Protein AF-A0A8G2C3R7-F1 (afdb_monomer)

Solvent-accessible surface area (backbone atoms only — not comparable to full-atom values): 19160 Å² total; per-residue (Å²): 137,88,80,86,85,81,84,82,87,78,83,83,83,84,84,86,85,82,83,81,76,90,78,92,77,93,76,95,75,80,92,70,80,88,68,87,72,74,78,84,87,81,86,77,96,72,76,67,81,55,69,66,49,43,53,77,66,41,45,51,50,20,46,51,50,50,50,49,48,61,77,39,38,70,60,51,50,51,51,22,49,50,50,19,51,53,54,40,56,58,52,49,52,56,51,49,53,52,48,39,53,52,37,34,53,52,9,57,76,72,75,36,37,73,59,32,43,50,53,39,50,53,50,51,50,52,50,53,50,50,52,54,50,33,62,75,71,66,51,57,66,70,56,56,52,53,51,52,51,51,53,49,51,53,49,52,52,51,51,52,53,53,52,51,55,53,57,62,68,66,54,74,75,77,71,75,77,72,63,73,85,71,66,82,79,72,89,82,77,81,86,83,90,82,84,90,83,85,88,80,90,76,92,70,95,70,88,78,71,86,73,83,70,78,74,74,75,70,74,75,74,70,55,69,66,58,56,50,52,55,50,55,51,51,53,48,52,52,50,50,54,50,49,52,52,49,50,52,51,54,31,51,58,53,40,51,75,76,83,80,58,77,42,74,60,93,48,71,67,41,57,53,50,50,50,52,48,51,50,51,55,54,49,53,53,56,53,56,65,61,72,67,62,75,83,74,79,79,75,84,83,128

Secondary structure (DSSP, 8-state):
--------SSSSS-----------------------PPP---S-----TTHHHHHHTTTTHHHHHHHHHHHTHHHHHHHHHHHHHHHHHHHHHHHHHHHHHHHHHHHHHTT-HHHHHHHHHHHHHHHHHHHHHHHHHT--HHHHHHHHHHHHHHHHHHHHHHHHHHHHHHS--------GGGSTTS-------------------------------------HHHHHHHHHHHHHHHHHHHHHHHHHHHHHHHHSPPPPPPPSS--HHHHHHHHHHHHHHHHHHHHHHHH---GGGGSS--

Radius of gyration: 36.49 Å; Cα contacts (8 Å, |Δi|>4): 110; chains: 1; bounding box: 106×88×85 Å

Foldseek 3Di:
DDDDPDDDPPDPPDDDDDDDDDDDDDDDDDDDDPDVDDPDDDDDPPDPPDDVVLVVVQQCVLVVLLVVCVVCVVVLLVVLLVQLLVLLVVLVLVLLVVLLVLLCVLCVVLVNNVVSNVLSVVLSVVLVVLSVVCVVVVPPVVVSLVVNLVSVVVSLVVVLVVSVVVVVVPPPPPPPPPPPPPPVPPPDDDDDDDDDDDDDDDDDDDDDDPPPPVDPVPVPPPDPSSVVSVVSSVVSSVVSVVSSVVSVVVSVVSSDDDDRDDRPDDDPSSVVSVVVSVVVVVVVVVVVVVVPDDPPPPPPDD

Mean predicted aligned error: 16.53 Å

Organism: Desulfomicrobium norvegicum (strain DSM 1741 / NCIMB 8310) (NCBI:txid52561)

Nearest PDB structures (foldseek):
  8auw-assembly1_D  TM=2.938E-01  e=4.666E+00  Homo sapiens
  8iyj-assembly1_B1  TM=1.578E-01  e=2.006E+00  Mus musculus

Structure (mmCIF, N/CA/C/O backbone):
data_AF-A0A8G2C3R7-F1
#
_entry.id   AF-A0A8G2C3R7-F1
#
loop_
_atom_site.group_PDB
_atom_site.id
_atom_site.type_symbol
_atom_site.label_atom_id
_atom_site.label_alt_id
_atom_site.label_comp_id
_atom_site.label_asym_id
_atom_site.label_entity_id
_atom_site.label_seq_id
_atom_site.pdbx_PDB_ins_code
_atom_site.Cartn_x
_atom_site.Cartn_y
_atom_site.Cartn_z
_atom_site.occupancy
_atom_site.B_iso_or_equiv
_atom_site.auth_seq_id
_atom_site.auth_comp_id
_atom_site.auth_asym_id
_atom_site.auth_atom_id
_atom_site.pdbx_PDB_model_num
ATOM 1 N N . MET A 1 1 ? -14.314 -0.887 -33.081 1.00 35.84 1 MET A N 1
ATOM 2 C CA . MET A 1 1 ? -13.374 -1.748 -33.829 1.00 35.84 1 MET A CA 1
ATOM 3 C C . MET A 1 1 ? -12.654 -2.593 -32.793 1.00 35.84 1 MET A C 1
ATOM 5 O O . MET A 1 1 ? -11.822 -2.053 -32.086 1.00 35.84 1 MET A O 1
ATOM 9 N N . ASN A 1 2 ? -13.055 -3.856 -32.629 1.00 33.28 2 ASN A N 1
ATOM 10 C CA . ASN A 1 2 ? -12.441 -4.787 -31.677 1.00 33.28 2 ASN A CA 1
ATOM 11 C C . ASN A 1 2 ? -11.268 -5.490 -32.355 1.00 33.28 2 ASN A C 1
ATOM 13 O O . ASN A 1 2 ? -11.471 -6.152 -33.373 1.00 33.28 2 ASN A O 1
ATOM 17 N N . VAL A 1 3 ? -10.072 -5.376 -31.785 1.00 41.59 3 VAL A N 1
ATOM 18 C CA . VAL A 1 3 ? -8.921 -6.191 -32.175 1.00 41.59 3 VAL A CA 1
ATOM 19 C C . VAL A 1 3 ? -8.625 -7.128 -31.010 1.00 41.59 3 VAL A C 1
ATOM 21 O O . VAL A 1 3 ? -8.076 -6.727 -29.992 1.00 41.59 3 VAL A O 1
ATOM 24 N N . GLN A 1 4 ? -9.052 -8.382 -31.152 1.00 41.03 4 GLN A N 1
ATOM 25 C CA . GLN A 1 4 ? -8.633 -9.485 -30.292 1.00 41.03 4 GLN A CA 1
ATOM 26 C C . GLN A 1 4 ? -7.151 -9.776 -30.550 1.00 41.03 4 GLN A C 1
ATOM 28 O O . GLN A 1 4 ? -6.797 -10.352 -31.576 1.00 41.03 4 GLN A O 1
ATOM 33 N N . GLY A 1 5 ? -6.293 -9.384 -29.610 1.00 38.56 5 GLY A N 1
ATOM 34 C CA . GLY A 1 5 ? -4.892 -9.794 -29.535 1.00 38.56 5 GLY A CA 1
ATOM 35 C C . GLY A 1 5 ? -4.727 -10.993 -28.606 1.00 38.56 5 GLY A C 1
ATOM 36 O O . GLY A 1 5 ? -4.136 -10.872 -27.540 1.00 38.56 5 GLY A O 1
ATOM 37 N N . ALA A 1 6 ? -5.282 -12.147 -28.978 1.00 44.16 6 ALA A N 1
ATOM 38 C CA . ALA A 1 6 ? -5.038 -13.396 -28.266 1.00 44.16 6 ALA A CA 1
ATOM 39 C C . ALA A 1 6 ? -3.817 -14.110 -28.864 1.00 44.16 6 ALA A C 1
ATOM 41 O O . ALA A 1 6 ? -3.847 -14.537 -30.017 1.00 44.16 6 ALA A O 1
ATOM 42 N N . GLY A 1 7 ? -2.784 -14.295 -28.040 1.00 45.69 7 GLY A N 1
ATOM 43 C CA . GLY A 1 7 ? -1.842 -15.405 -28.175 1.00 45.69 7 GLY A CA 1
ATOM 44 C C . GLY A 1 7 ? -0.447 -15.056 -28.683 1.00 45.69 7 GLY A C 1
ATOM 45 O O . GLY A 1 7 ? -0.171 -15.240 -29.863 1.00 45.69 7 GLY A O 1
ATOM 46 N N . ASN A 1 8 ? 0.469 -14.697 -27.770 1.00 45.25 8 ASN A N 1
ATOM 47 C CA . ASN A 1 8 ? 1.870 -15.132 -27.897 1.00 45.25 8 ASN A CA 1
ATOM 48 C C . ASN A 1 8 ? 2.717 -15.102 -26.599 1.00 45.25 8 ASN A C 1
ATOM 50 O O . ASN A 1 8 ? 3.930 -14.936 -26.672 1.00 45.25 8 ASN A O 1
ATOM 54 N N . GLN A 1 9 ? 2.133 -15.263 -25.404 1.00 46.25 9 GLN A N 1
ATOM 55 C CA . GLN A 1 9 ? 2.908 -15.168 -24.148 1.00 46.25 9 GLN A CA 1
ATOM 56 C C . GLN A 1 9 ? 3.517 -16.494 -23.635 1.00 46.25 9 GLN A C 1
ATOM 58 O O . GLN A 1 9 ? 4.241 -16.490 -22.648 1.00 46.25 9 GLN A O 1
ATOM 63 N N . GLN A 1 10 ? 3.307 -17.642 -24.293 1.00 43.78 10 GLN A N 1
ATOM 64 C CA . GLN A 1 10 ? 3.756 -18.944 -23.751 1.00 43.78 10 GLN A CA 1
ATOM 65 C C . GLN A 1 10 ? 5.063 -19.512 -24.338 1.00 43.78 10 GLN A C 1
ATOM 67 O O . GLN A 1 10 ? 5.424 -20.650 -24.039 1.00 43.78 10 GLN A O 1
ATOM 72 N N . ALA A 1 11 ? 5.812 -18.759 -25.149 1.00 43.44 11 ALA A N 1
ATOM 73 C CA . ALA A 1 11 ? 6.970 -19.315 -25.861 1.00 43.44 11 ALA A CA 1
ATOM 74 C C . ALA A 1 11 ? 8.300 -19.344 -25.071 1.00 43.44 11 ALA A C 1
ATOM 76 O O . ALA A 1 11 ? 9.239 -19.989 -25.530 1.00 43.44 11 ALA A O 1
ATOM 77 N N . TRP A 1 12 ? 8.405 -18.711 -23.895 1.00 46.56 12 TRP A N 1
ATOM 78 C CA . TRP A 1 12 ? 9.708 -18.524 -23.222 1.00 46.56 12 TRP A CA 1
ATOM 79 C C . TRP A 1 12 ? 9.898 -19.301 -21.903 1.00 46.56 12 TRP A C 1
ATOM 81 O O . TRP A 1 12 ? 10.992 -19.279 -21.353 1.00 46.56 12 TRP A O 1
ATOM 91 N N . MET A 1 13 ? 8.901 -20.061 -21.421 1.00 40.91 13 MET A N 1
ATOM 92 C CA . MET A 1 13 ? 8.983 -20.797 -20.137 1.00 40.91 13 MET A CA 1
ATOM 93 C C . MET A 1 13 ? 9.256 -22.316 -20.235 1.00 40.91 13 MET A C 1
ATOM 95 O O . MET A 1 13 ? 9.083 -23.032 -19.251 1.00 40.91 13 MET A O 1
ATOM 99 N N . LYS A 1 14 ? 9.685 -22.871 -21.380 1.00 50.59 14 LYS A N 1
ATOM 100 C CA . LYS A 1 14 ? 9.937 -24.330 -21.501 1.00 50.59 14 LYS A CA 1
ATOM 101 C C . LYS A 1 14 ? 11.283 -24.698 -22.127 1.00 50.59 14 LYS A C 1
ATOM 103 O O . LYS A 1 14 ? 11.316 -25.228 -23.229 1.00 50.59 14 LYS A O 1
ATOM 108 N N . VAL A 1 15 ? 12.372 -24.487 -21.386 1.00 44.12 15 VAL A N 1
ATOM 109 C CA . VAL A 1 15 ? 13.705 -25.107 -21.574 1.00 44.12 15 VAL A CA 1
ATOM 110 C C . VAL A 1 15 ? 14.396 -25.000 -20.193 1.00 44.12 15 VAL A C 1
ATOM 112 O O . VAL A 1 15 ? 14.598 -23.886 -19.745 1.00 44.12 15 VAL A O 1
ATOM 115 N N . ASN A 1 16 ? 14.721 -25.996 -19.359 1.00 39.06 16 ASN A N 1
ATOM 116 C CA . ASN A 1 16 ? 15.014 -27.423 -19.457 1.00 39.06 16 ASN A CA 1
ATOM 117 C C . ASN A 1 16 ? 14.569 -28.120 -18.150 1.00 39.06 16 ASN A C 1
ATOM 119 O O . ASN A 1 16 ? 15.004 -27.718 -17.072 1.00 39.06 16 ASN A O 1
ATOM 123 N N . HIS A 1 17 ? 13.820 -29.221 -18.230 1.00 36.47 17 HIS A N 1
ATOM 124 C CA . HIS A 1 17 ? 13.801 -30.232 -17.169 1.00 36.47 17 HIS A CA 1
ATOM 125 C C . HIS A 1 17 ? 14.346 -31.522 -17.783 1.00 36.47 17 HIS A C 1
ATOM 127 O O . HIS A 1 17 ? 13.666 -32.199 -18.550 1.00 36.47 17 HIS A O 1
ATOM 133 N N . VAL A 1 18 ? 15.631 -31.787 -17.546 1.00 37.12 18 VAL A N 1
ATOM 134 C CA . VAL A 1 18 ? 16.279 -33.042 -17.931 1.00 37.12 18 VAL A CA 1
ATOM 135 C C . VAL A 1 18 ? 16.010 -34.038 -16.809 1.00 37.12 18 VAL A C 1
ATOM 137 O O . VAL A 1 18 ? 16.617 -33.954 -15.745 1.00 37.12 18 VAL A O 1
ATOM 140 N N . GLU A 1 19 ? 15.094 -34.977 -17.049 1.00 38.62 19 GLU A N 1
ATOM 141 C CA . GLU A 1 19 ? 15.004 -36.219 -16.279 1.00 38.62 19 GLU A CA 1
ATOM 142 C C . GLU A 1 19 ? 16.285 -37.037 -16.509 1.00 38.62 19 GLU A C 1
ATOM 144 O O . GLU A 1 19 ? 16.493 -37.616 -17.577 1.00 38.62 19 GLU A O 1
ATOM 149 N N . LEU A 1 20 ? 17.149 -37.103 -15.497 1.00 34.34 20 LEU A N 1
ATOM 150 C CA . LEU A 1 20 ? 18.252 -38.059 -15.433 1.00 34.34 20 LEU A CA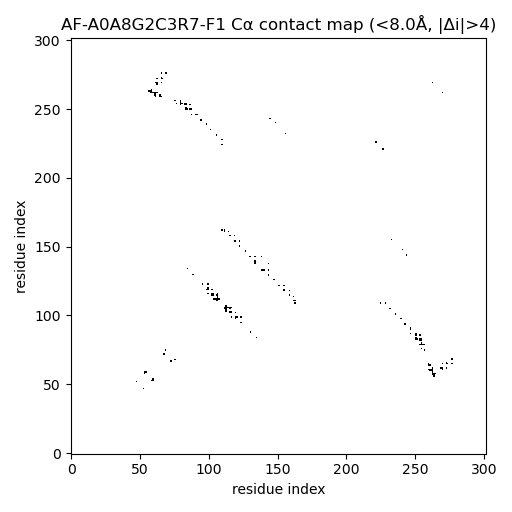 1
ATOM 151 C C . LEU A 1 20 ? 17.780 -39.298 -14.667 1.00 34.34 20 LEU A C 1
ATOM 153 O O . LEU A 1 20 ? 17.761 -39.329 -13.441 1.00 34.34 20 LEU A O 1
ATOM 157 N N . LYS A 1 21 ? 17.383 -40.320 -15.433 1.00 35.91 21 LYS A N 1
ATOM 158 C CA . LYS A 1 21 ? 17.231 -41.703 -14.968 1.00 35.91 21 LYS A CA 1
ATOM 159 C C . LYS A 1 21 ? 18.598 -42.308 -14.643 1.00 35.91 21 LYS A C 1
ATOM 161 O O . LYS A 1 21 ? 19.563 -42.114 -15.379 1.00 35.91 21 LYS A O 1
ATOM 166 N N . ASP A 1 22 ? 18.610 -43.078 -13.563 1.00 38.81 22 ASP A N 1
ATOM 167 C CA . ASP A 1 22 ? 19.717 -43.837 -12.991 1.00 38.81 22 ASP A CA 1
ATOM 168 C C . ASP A 1 22 ? 20.668 -44.495 -13.999 1.00 38.81 22 ASP A C 1
ATOM 170 O O . ASP A 1 22 ? 20.262 -45.272 -14.866 1.00 38.81 22 ASP A O 1
ATOM 174 N N . SER A 1 23 ? 21.969 -44.289 -13.794 1.00 34.34 23 SER A N 1
ATOM 175 C CA . SER A 1 23 ? 23.012 -45.261 -14.134 1.00 34.34 23 SER A CA 1
ATOM 176 C C . SER A 1 23 ? 24.225 -45.024 -13.240 1.00 34.34 23 SER A C 1
ATOM 178 O O . SER A 1 23 ? 24.962 -44.051 -13.383 1.00 34.34 23 SER A O 1
ATOM 180 N N . ALA A 1 24 ? 24.398 -45.932 -12.286 1.00 43.62 24 ALA A N 1
ATOM 181 C CA . ALA A 1 24 ? 25.511 -45.989 -11.359 1.00 43.62 24 ALA A CA 1
ATOM 182 C C . ALA A 1 24 ? 26.853 -46.179 -12.084 1.00 43.62 24 ALA A C 1
ATOM 184 O O . ALA A 1 24 ? 27.049 -47.175 -12.779 1.00 43.62 24 ALA A O 1
ATOM 185 N N . THR A 1 25 ? 27.817 -45.286 -11.851 1.00 35.94 25 THR A N 1
ATOM 186 C CA . THR A 1 25 ? 29.222 -45.668 -11.626 1.00 35.94 25 THR A CA 1
ATOM 187 C C . THR A 1 25 ? 29.963 -44.538 -10.907 1.00 35.94 25 THR A C 1
ATOM 189 O O . THR A 1 25 ? 30.013 -43.404 -11.374 1.00 35.94 25 THR A O 1
ATOM 192 N N . GLU A 1 26 ? 30.521 -44.866 -9.745 1.00 42.88 26 GLU A N 1
ATOM 193 C CA . GLU A 1 26 ? 31.252 -43.977 -8.843 1.00 42.88 26 GLU A CA 1
ATOM 194 C C . GLU A 1 26 ? 32.524 -43.382 -9.472 1.00 42.88 26 GLU A C 1
ATOM 196 O O . GLU A 1 26 ? 33.363 -44.103 -10.017 1.00 42.88 26 GLU A O 1
ATOM 201 N N . LYS A 1 27 ? 32.727 -42.073 -9.276 1.00 37.22 27 LYS A N 1
ATOM 202 C CA . LYS A 1 27 ? 34.047 -41.442 -9.094 1.00 37.22 27 LYS A CA 1
ATOM 203 C C . LYS A 1 27 ? 33.878 -40.149 -8.282 1.00 37.22 27 LYS A C 1
ATOM 205 O O . LYS A 1 27 ? 33.036 -39.334 -8.648 1.00 37.22 27 LYS A O 1
ATOM 210 N N . PRO A 1 28 ? 34.654 -39.924 -7.205 1.00 42.81 28 PRO A N 1
ATOM 211 C CA . PRO A 1 28 ? 34.487 -38.746 -6.367 1.00 42.81 28 PRO A CA 1
ATOM 212 C C . PRO A 1 28 ? 35.224 -37.559 -6.993 1.00 42.81 28 PRO A C 1
ATOM 214 O O . PRO A 1 28 ? 36.448 -37.589 -7.136 1.00 42.81 28 PRO A O 1
ATOM 217 N N . VAL A 1 29 ? 34.497 -36.499 -7.342 1.00 34.88 29 VAL A N 1
ATOM 218 C CA . VAL A 1 29 ? 35.093 -35.192 -7.637 1.00 34.88 29 VAL A CA 1
ATOM 219 C C . VAL A 1 29 ? 34.469 -34.158 -6.709 1.00 34.88 29 VAL A C 1
ATOM 221 O O . VAL A 1 29 ? 33.253 -34.027 -6.615 1.00 34.88 29 VAL A O 1
ATOM 224 N N . LYS A 1 30 ? 35.371 -33.503 -5.978 1.00 36.78 30 LYS A N 1
ATOM 225 C CA . LYS A 1 30 ? 35.195 -32.388 -5.049 1.00 36.78 30 LYS A CA 1
ATOM 226 C C . LYS A 1 30 ? 34.125 -31.380 -5.474 1.00 36.78 30 LYS A C 1
ATOM 228 O O . LYS A 1 30 ? 34.061 -30.993 -6.636 1.00 36.78 30 LYS A O 1
ATOM 233 N N . ALA A 1 31 ? 33.414 -30.891 -4.460 1.00 45.94 31 ALA A N 1
ATOM 234 C CA . ALA A 1 31 ? 32.658 -29.650 -4.472 1.00 45.94 31 ALA A CA 1
ATOM 235 C C . ALA A 1 31 ? 33.441 -28.521 -5.162 1.00 45.94 31 ALA A C 1
ATOM 237 O O . ALA A 1 31 ? 34.594 -28.260 -4.813 1.00 45.94 31 ALA A O 1
ATOM 238 N N . ALA A 1 32 ? 32.793 -27.867 -6.120 1.00 36.47 32 ALA A N 1
ATOM 239 C CA . ALA A 1 32 ? 33.185 -26.570 -6.635 1.00 36.47 32 ALA A CA 1
ATOM 240 C C . ALA A 1 32 ? 31.948 -25.675 -6.554 1.00 36.47 32 ALA A C 1
ATOM 242 O O . ALA A 1 32 ? 30.925 -25.961 -7.177 1.00 36.47 32 ALA A O 1
ATOM 243 N N . GLU A 1 33 ? 32.055 -24.641 -5.723 1.00 38.44 33 GLU A N 1
ATOM 244 C CA . GLU A 1 33 ? 31.245 -23.434 -5.794 1.00 38.44 33 GLU A CA 1
ATOM 245 C C . GLU A 1 33 ? 31.132 -22.979 -7.251 1.00 38.44 33 GLU A C 1
ATOM 247 O O . GLU A 1 33 ? 32.124 -22.933 -7.983 1.00 38.44 33 GLU A O 1
ATOM 252 N N . THR A 1 34 ? 29.921 -22.635 -7.675 1.00 38.97 34 THR A N 1
ATOM 253 C CA . THR A 1 34 ? 29.673 -21.953 -8.945 1.00 38.97 34 THR A CA 1
ATOM 254 C C . THR A 1 34 ? 30.139 -20.502 -8.824 1.00 38.97 34 THR A C 1
ATOM 256 O O . THR A 1 34 ? 29.355 -19.568 -8.696 1.00 38.97 34 THR A O 1
ATOM 259 N N . GLU A 1 35 ? 31.455 -20.328 -8.831 1.00 35.72 35 GLU A N 1
ATOM 260 C CA . GLU A 1 35 ? 32.125 -19.072 -9.119 1.00 35.72 35 GLU A CA 1
ATOM 261 C C . GLU A 1 35 ? 31.856 -18.749 -10.597 1.00 35.72 35 GLU A C 1
ATOM 263 O O . GLU A 1 35 ? 32.152 -19.551 -11.491 1.00 35.72 35 GLU A O 1
ATOM 268 N N . ILE A 1 36 ? 31.238 -17.593 -10.860 1.00 43.78 36 ILE A N 1
ATOM 269 C CA . ILE A 1 36 ? 31.035 -17.053 -12.208 1.00 43.78 36 ILE A CA 1
ATOM 270 C C . ILE A 1 36 ? 32.419 -16.880 -12.833 1.00 43.78 36 ILE A C 1
ATOM 272 O O . ILE A 1 36 ? 33.107 -15.883 -12.624 1.00 43.78 36 ILE A O 1
ATOM 276 N N . THR A 1 37 ? 32.847 -17.896 -13.574 1.00 34.47 37 THR A N 1
ATOM 277 C CA . THR A 1 37 ? 34.137 -17.904 -14.247 1.00 34.47 37 THR A CA 1
ATOM 278 C C . THR A 1 37 ? 34.028 -16.953 -15.441 1.00 34.47 37 THR A C 1
ATOM 280 O O . THR A 1 37 ? 33.194 -17.188 -16.322 1.00 34.47 37 THR A O 1
ATOM 283 N N . PRO A 1 38 ? 34.821 -15.867 -15.507 1.00 48.12 38 PRO A N 1
ATOM 284 C CA . PRO A 1 38 ? 34.878 -15.035 -16.701 1.00 48.12 38 PRO A CA 1
ATOM 285 C C . PRO A 1 38 ? 35.333 -15.893 -17.895 1.00 48.12 38 PRO A C 1
ATOM 287 O O . PRO A 1 38 ? 36.104 -16.840 -17.710 1.00 48.12 38 PRO A O 1
ATOM 290 N N . PRO A 1 39 ? 34.871 -15.601 -19.125 1.00 47.91 39 PRO A N 1
ATOM 291 C CA . PRO A 1 39 ? 35.228 -16.398 -20.292 1.00 47.91 39 PRO A CA 1
ATOM 292 C C . PRO A 1 39 ? 36.755 -16.466 -20.448 1.00 47.91 39 PRO A C 1
ATOM 294 O O . PRO A 1 39 ? 37.447 -15.492 -20.130 1.00 47.91 39 PRO A O 1
ATOM 297 N N . PRO A 1 40 ? 37.296 -17.603 -20.925 1.00 42.38 40 PRO A N 1
ATOM 298 C CA . PRO A 1 40 ? 38.729 -17.839 -20.952 1.00 42.38 40 PRO A CA 1
ATOM 299 C C . PRO A 1 40 ? 39.427 -16.771 -21.793 1.00 42.38 40 PRO A C 1
ATOM 301 O O . PRO A 1 40 ? 39.243 -16.672 -23.007 1.00 42.38 40 PRO A O 1
ATOM 304 N N . ALA A 1 41 ? 40.264 -15.980 -21.127 1.00 62.16 41 ALA A N 1
ATOM 305 C CA . ALA A 1 41 ? 41.271 -15.176 -21.784 1.00 62.16 41 ALA A CA 1
ATOM 306 C C . ALA A 1 41 ? 42.337 -16.122 -22.344 1.00 62.16 41 ALA A C 1
ATOM 308 O O . ALA A 1 41 ? 43.087 -16.717 -21.570 1.00 62.16 41 ALA A O 1
ATOM 309 N N . SER A 1 42 ? 42.387 -16.269 -23.672 1.00 52.59 42 SER A N 1
ATOM 310 C CA . SER A 1 42 ? 43.605 -16.283 -24.509 1.00 52.59 42 SER A CA 1
ATOM 311 C C . SER A 1 42 ? 43.369 -17.038 -25.819 1.00 52.59 42 SER A C 1
ATOM 313 O O . SER A 1 42 ? 43.062 -18.227 -25.814 1.00 52.59 42 SER A O 1
ATOM 315 N N . GLY A 1 43 ? 43.592 -16.353 -26.941 1.00 44.72 43 GLY A N 1
ATOM 316 C CA . GLY A 1 43 ? 43.642 -16.956 -28.270 1.00 44.72 43 GLY A CA 1
ATOM 317 C C . GLY A 1 43 ? 43.779 -15.907 -29.372 1.00 44.72 43 GLY A C 1
ATOM 318 O O . GLY A 1 43 ? 42.790 -15.552 -29.998 1.00 44.72 43 GLY A O 1
ATOM 319 N N . ASP A 1 44 ? 45.010 -15.428 -29.561 1.00 43.19 44 ASP A N 1
ATOM 320 C CA . ASP A 1 44 ? 45.528 -14.618 -30.675 1.00 43.19 44 ASP A CA 1
ATOM 321 C C . ASP A 1 44 ? 45.073 -13.151 -30.821 1.00 43.19 44 ASP A C 1
ATOM 323 O O . ASP A 1 44 ? 44.172 -12.783 -31.574 1.00 43.19 44 ASP A O 1
ATOM 327 N N . GLU A 1 45 ? 45.866 -12.263 -30.205 1.00 52.62 45 GLU A N 1
ATOM 328 C CA . GLU A 1 45 ? 45.999 -10.840 -30.549 1.00 52.62 45 GLU A CA 1
ATOM 329 C C . GLU A 1 45 ? 46.656 -10.622 -31.933 1.00 52.62 45 GLU A C 1
ATOM 331 O O . GLU A 1 45 ? 47.618 -9.865 -32.082 1.00 52.62 45 GLU A O 1
ATOM 336 N N . GLN A 1 46 ? 46.134 -11.240 -32.992 1.00 51.16 46 GLN A N 1
ATOM 337 C CA . GLN A 1 46 ? 46.514 -10.900 -34.363 1.00 51.16 46 GLN A CA 1
ATOM 338 C C . GLN A 1 46 ? 45.408 -10.099 -35.047 1.00 51.16 46 GLN A C 1
ATOM 340 O O . GLN A 1 46 ? 44.599 -10.583 -35.828 1.00 51.16 46 GLN A O 1
ATOM 345 N N . GLY A 1 47 ? 45.434 -8.793 -34.780 1.00 49.44 47 GLY A N 1
ATOM 346 C CA . GLY A 1 47 ? 45.129 -7.813 -35.818 1.00 49.44 47 GLY A CA 1
ATOM 347 C C . GLY A 1 47 ? 43.664 -7.574 -36.173 1.00 49.44 47 GLY A C 1
ATOM 348 O O . GLY A 1 47 ? 43.428 -6.946 -37.204 1.00 49.44 47 GLY A O 1
ATOM 349 N N . SER A 1 48 ? 42.680 -7.940 -35.345 1.00 51.31 48 SER A N 1
ATOM 350 C CA . SER A 1 48 ? 41.307 -7.444 -35.533 1.00 51.31 48 SER A CA 1
ATOM 351 C C . SER A 1 48 ? 41.202 -5.967 -35.113 1.00 51.31 48 SER A C 1
ATOM 353 O O . SER A 1 48 ? 40.509 -5.596 -34.165 1.00 51.31 48 SER A O 1
ATOM 355 N N . LYS A 1 49 ? 41.944 -5.091 -35.801 1.00 5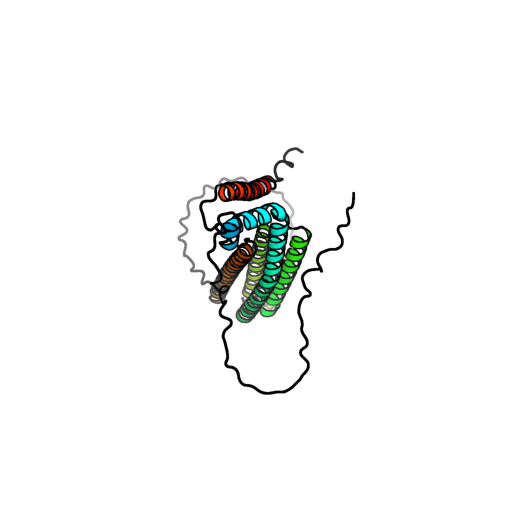7.53 49 LYS A N 1
ATOM 356 C CA . LYS A 1 49 ? 41.711 -3.648 -35.779 1.00 57.53 49 LYS A CA 1
ATOM 357 C C . LYS A 1 49 ? 40.320 -3.418 -36.355 1.00 57.53 49 LYS A C 1
ATOM 359 O O . LYS A 1 49 ? 40.084 -3.697 -37.526 1.00 57.53 49 LYS A O 1
ATOM 364 N N . GLY A 1 50 ? 39.403 -2.924 -35.533 1.00 66.06 50 GLY A N 1
ATOM 365 C CA . GLY A 1 50 ? 38.063 -2.572 -35.982 1.00 66.06 50 GLY A CA 1
ATOM 366 C C . GLY A 1 50 ? 36.963 -2.986 -35.016 1.00 66.06 50 GLY A C 1
ATOM 367 O O . GLY A 1 50 ? 37.206 -3.410 -33.886 1.00 66.06 50 GLY A O 1
ATOM 368 N N . VAL A 1 51 ? 35.734 -2.840 -35.500 1.00 65.75 51 VAL A N 1
ATOM 369 C CA . VAL A 1 51 ? 34.474 -2.965 -34.753 1.00 65.75 51 VAL A CA 1
ATOM 370 C C . VAL A 1 51 ? 34.348 -4.289 -33.988 1.00 65.75 51 VAL A C 1
ATOM 372 O O . VAL A 1 51 ? 33.784 -4.294 -32.902 1.00 65.75 51 VAL A O 1
ATOM 375 N N . ILE A 1 52 ? 34.930 -5.389 -34.482 1.00 69.00 52 ILE A N 1
ATOM 376 C CA . ILE A 1 52 ? 34.865 -6.712 -33.832 1.00 69.00 52 ILE A CA 1
ATOM 377 C C . ILE A 1 52 ? 35.573 -6.716 -32.466 1.00 69.00 52 ILE A C 1
ATOM 379 O O . ILE A 1 52 ? 35.008 -7.223 -31.501 1.00 69.00 52 ILE A O 1
ATOM 383 N N . ARG A 1 53 ? 36.749 -6.076 -32.338 1.00 77.12 53 ARG A N 1
ATOM 384 C CA . ARG A 1 53 ? 37.432 -5.924 -31.036 1.00 77.12 53 ARG A CA 1
ATOM 385 C C . ARG A 1 53 ? 36.605 -5.068 -30.080 1.00 77.12 53 ARG A C 1
ATOM 387 O O . ARG A 1 53 ? 36.526 -5.374 -28.897 1.00 77.12 53 ARG A O 1
ATOM 394 N N . LEU A 1 54 ? 35.974 -4.011 -30.597 1.00 71.00 54 LEU A N 1
ATOM 395 C CA . LEU A 1 54 ? 35.121 -3.136 -29.791 1.00 71.00 54 LEU A CA 1
ATOM 396 C C . LEU A 1 54 ? 33.848 -3.859 -29.312 1.00 71.00 54 LEU A C 1
ATOM 398 O O . LEU A 1 54 ? 33.379 -3.614 -28.204 1.00 71.00 54 LEU A O 1
ATOM 402 N N . LEU A 1 55 ? 33.319 -4.775 -30.127 1.00 70.38 55 LEU A N 1
ATOM 403 C CA . LEU A 1 55 ? 32.161 -5.601 -29.802 1.00 70.38 55 LEU A CA 1
ATOM 404 C C . LEU A 1 55 ? 32.497 -6.669 -28.756 1.00 70.38 55 LEU A C 1
ATOM 406 O O . LEU A 1 55 ? 31.777 -6.786 -27.771 1.00 70.38 55 LEU A O 1
ATOM 410 N N . GLN A 1 56 ? 33.630 -7.362 -28.901 1.00 73.06 56 GLN A N 1
ATOM 411 C CA . GLN A 1 56 ? 34.130 -8.303 -27.889 1.00 73.06 56 GLN A CA 1
ATOM 412 C C . GLN A 1 56 ? 34.491 -7.614 -26.562 1.00 73.06 56 GLN A C 1
ATOM 414 O O . GLN A 1 56 ? 34.347 -8.210 -25.501 1.00 73.06 56 GLN A O 1
ATOM 419 N N . ALA A 1 57 ? 34.908 -6.344 -26.602 1.00 75.56 57 ALA A N 1
ATOM 420 C CA . ALA A 1 57 ? 35.176 -5.538 -25.409 1.00 75.56 57 ALA A CA 1
ATOM 421 C C . ALA A 1 57 ? 33.907 -4.991 -24.717 1.00 75.56 57 ALA A C 1
ATOM 423 O O . ALA A 1 57 ? 34.018 -4.325 -23.684 1.00 75.56 57 ALA A O 1
ATOM 424 N N . GLY A 1 58 ? 32.712 -5.252 -25.264 1.00 73.62 58 GLY A N 1
ATOM 425 C CA . GLY A 1 58 ? 31.435 -4.819 -24.688 1.00 73.62 58 GLY A CA 1
ATOM 426 C C . GLY A 1 58 ? 31.103 -3.337 -24.901 1.00 73.62 58 GLY A C 1
ATOM 427 O O . GLY A 1 58 ? 30.191 -2.816 -24.267 1.00 73.62 58 GLY A O 1
ATOM 428 N N . HIS A 1 59 ? 31.792 -2.624 -25.800 1.00 75.31 59 HIS A N 1
ATOM 429 C CA . HIS A 1 59 ? 31.571 -1.180 -25.989 1.00 75.31 59 HIS A CA 1
ATOM 430 C C . HIS A 1 59 ? 30.180 -0.817 -26.524 1.00 75.31 59 HIS A C 1
ATOM 432 O O . HIS A 1 59 ? 29.735 0.315 -26.347 1.00 75.31 59 HIS A O 1
ATOM 438 N N . PHE A 1 60 ? 29.491 -1.756 -27.177 1.00 78.56 60 PHE A N 1
ATOM 439 C CA . PHE A 1 60 ? 28.145 -1.539 -27.714 1.00 78.56 60 PHE A CA 1
ATOM 440 C C . PHE A 1 60 ? 27.030 -2.015 -26.781 1.00 78.56 60 PHE A C 1
ATOM 442 O O . PHE A 1 60 ? 25.867 -1.788 -27.100 1.00 78.56 60 PHE A O 1
ATOM 449 N N . GLN A 1 61 ? 27.357 -2.635 -25.640 1.00 84.56 61 GLN A N 1
ATOM 450 C CA . GLN A 1 61 ? 26.360 -3.198 -24.728 1.00 84.56 61 GLN A CA 1
ATOM 451 C C . GLN A 1 61 ? 25.417 -2.117 -24.189 1.00 84.56 61 GLN A C 1
ATOM 453 O O . GLN A 1 61 ? 24.210 -2.264 -24.324 1.00 84.56 61 GLN A O 1
ATOM 458 N N . GLY A 1 62 ? 25.951 -0.991 -23.700 1.00 83.94 62 GLY A N 1
ATOM 459 C CA . GLY A 1 62 ? 25.121 0.118 -23.214 1.00 83.94 62 GLY A CA 1
ATOM 460 C C . GLY A 1 62 ? 24.237 0.738 -24.301 1.00 83.94 62 GLY A C 1
ATOM 461 O O . GLY A 1 62 ? 23.081 1.054 -24.062 1.00 83.94 62 GLY A O 1
ATOM 462 N N . VAL A 1 63 ? 24.729 0.857 -25.541 1.00 85.81 63 VAL A N 1
ATOM 463 C CA . VAL A 1 63 ? 23.910 1.373 -26.657 1.00 85.81 63 VAL A CA 1
ATOM 464 C C . VAL A 1 63 ? 22.809 0.383 -27.048 1.00 85.81 63 VAL A C 1
ATOM 466 O O . VAL A 1 63 ? 21.708 0.807 -27.394 1.00 85.81 63 VAL A O 1
ATOM 469 N N . ALA A 1 64 ? 23.098 -0.920 -27.021 1.00 86.06 64 ALA A N 1
ATOM 470 C CA . ALA A 1 64 ? 22.113 -1.960 -27.295 1.00 86.06 64 ALA A CA 1
ATOM 471 C C . ALA A 1 64 ? 21.028 -2.008 -26.209 1.00 86.06 64 ALA A C 1
ATOM 473 O O . ALA A 1 64 ? 19.855 -2.043 -26.559 1.00 86.06 64 ALA A O 1
ATOM 474 N N . ASP A 1 65 ? 21.413 -1.927 -24.932 1.00 84.69 65 ASP A N 1
ATOM 475 C CA . ASP A 1 65 ? 20.499 -1.862 -23.782 1.00 84.69 65 ASP A CA 1
ATOM 476 C C . ASP A 1 65 ? 19.559 -0.653 -23.898 1.00 84.69 65 ASP A C 1
ATOM 478 O O . ASP A 1 65 ? 18.345 -0.821 -23.974 1.00 84.69 65 ASP A O 1
ATOM 482 N N . VAL A 1 66 ? 20.098 0.561 -24.081 1.00 86.88 66 VAL A N 1
ATOM 483 C CA . VAL A 1 66 ? 19.260 1.765 -24.239 1.00 86.88 66 VAL A CA 1
ATOM 484 C C . VAL A 1 66 ? 18.312 1.645 -25.437 1.00 86.88 66 VAL A C 1
ATOM 486 O O . VAL A 1 66 ? 17.143 2.005 -25.336 1.00 86.88 66 VAL A O 1
ATOM 489 N N . ARG A 1 67 ? 18.773 1.119 -26.580 1.00 86.94 67 ARG A N 1
ATOM 490 C CA . ARG A 1 67 ? 17.901 0.927 -27.752 1.00 86.94 67 ARG A CA 1
ATOM 491 C C . ARG A 1 67 ? 16.794 -0.088 -27.504 1.00 86.94 67 ARG A C 1
ATOM 493 O O . ARG A 1 67 ? 15.686 0.129 -27.980 1.00 86.94 67 ARG A O 1
ATOM 500 N N . LEU A 1 68 ? 17.088 -1.178 -26.799 1.00 87.75 68 LEU A N 1
ATOM 501 C CA . LEU A 1 68 ? 16.070 -2.153 -26.417 1.00 87.75 68 LEU A CA 1
ATOM 502 C C . LEU A 1 68 ? 15.023 -1.489 -25.527 1.00 87.75 68 LEU A C 1
ATOM 504 O O . LEU A 1 68 ? 13.840 -1.593 -25.825 1.00 87.75 68 LEU A O 1
ATOM 508 N N . ARG A 1 69 ? 15.442 -0.721 -24.519 1.00 88.69 69 ARG A N 1
ATOM 509 C CA . ARG A 1 69 ? 14.499 -0.028 -23.634 1.00 88.69 69 ARG A CA 1
ATOM 510 C C . ARG A 1 69 ? 13.675 1.048 -24.321 1.00 88.69 69 ARG A C 1
ATOM 512 O O . ARG A 1 69 ? 12.535 1.235 -23.942 1.00 88.69 69 ARG A O 1
ATOM 519 N N . ILE A 1 70 ? 14.221 1.734 -25.325 1.00 88.75 70 ILE A N 1
ATOM 520 C CA . ILE A 1 70 ? 13.446 2.673 -26.148 1.00 88.75 70 ILE A CA 1
ATOM 521 C C . ILE A 1 70 ? 12.403 1.919 -26.981 1.00 88.75 70 ILE A C 1
ATOM 523 O O . ILE A 1 70 ? 11.250 2.329 -27.036 1.00 88.75 70 ILE A O 1
ATOM 527 N N . ASN A 1 71 ? 12.798 0.823 -27.637 1.00 88.38 71 ASN A N 1
ATOM 528 C CA . ASN A 1 71 ? 11.901 0.074 -28.521 1.00 88.38 71 ASN A CA 1
ATOM 529 C C . ASN A 1 71 ? 10.783 -0.653 -27.764 1.00 88.38 71 ASN A C 1
ATOM 531 O O . ASN A 1 71 ? 9.705 -0.828 -28.318 1.00 88.38 71 ASN A O 1
ATOM 535 N N . PHE A 1 72 ? 11.061 -1.086 -26.536 1.00 91.12 72 PHE A N 1
ATOM 536 C CA . PHE A 1 72 ? 10.143 -1.836 -25.681 1.00 91.12 72 PHE A CA 1
ATOM 537 C C . PHE A 1 72 ? 9.736 -1.026 -24.446 1.00 91.12 72 PHE A C 1
ATOM 539 O O . PHE A 1 72 ? 9.469 -1.609 -23.405 1.00 91.12 72 PHE A O 1
ATOM 546 N N . HIS A 1 73 ? 9.743 0.308 -24.527 1.00 88.44 73 HIS A N 1
ATOM 547 C CA . HIS A 1 73 ? 9.516 1.173 -23.366 1.00 88.44 73 HIS A CA 1
ATOM 548 C C . HIS A 1 73 ? 8.179 0.873 -22.685 1.00 88.44 73 HIS A C 1
ATOM 550 O O . HIS A 1 73 ? 8.162 0.513 -21.511 1.00 88.44 73 HIS A O 1
ATOM 556 N N . ASP A 1 74 ? 7.098 0.924 -23.461 1.00 87.06 74 ASP A N 1
ATOM 557 C CA . ASP A 1 74 ? 5.739 0.703 -22.968 1.00 87.06 74 ASP A CA 1
ATOM 558 C C . ASP A 1 74 ? 5.559 -0.738 -22.462 1.00 87.06 74 ASP A C 1
ATOM 560 O O . ASP A 1 74 ? 4.977 -0.959 -21.406 1.00 87.06 74 ASP A O 1
ATOM 564 N N . GLU A 1 75 ? 6.121 -1.728 -23.169 1.00 86.19 75 GLU A N 1
ATOM 565 C CA . GLU A 1 75 ? 6.067 -3.138 -22.753 1.00 86.19 75 GLU A CA 1
ATOM 566 C C . GLU A 1 75 ? 6.823 -3.371 -21.437 1.00 86.19 75 GLU A C 1
ATOM 568 O O . GLU A 1 75 ? 6.334 -4.073 -20.555 1.00 86.19 75 GLU A O 1
ATOM 573 N N . LEU A 1 76 ? 8.006 -2.770 -21.279 1.00 86.06 76 LEU A N 1
ATOM 574 C CA . LEU A 1 76 ? 8.801 -2.868 -20.057 1.00 86.06 76 LEU A CA 1
ATOM 575 C C . LEU A 1 76 ? 8.120 -2.162 -18.887 1.00 86.06 76 LEU A C 1
ATOM 577 O O . LEU A 1 76 ? 8.135 -2.701 -17.785 1.00 86.06 76 LEU A O 1
ATOM 581 N N . GLN A 1 77 ? 7.510 -0.997 -19.117 1.00 86.12 77 GLN A N 1
ATOM 582 C CA . GLN A 1 77 ? 6.723 -0.298 -18.101 1.00 86.12 77 GLN A CA 1
ATOM 583 C C . GLN A 1 77 ? 5.490 -1.102 -17.695 1.00 86.12 77 GLN A C 1
ATOM 585 O O . GLN A 1 77 ? 5.239 -1.256 -16.505 1.00 86.12 77 GLN A O 1
ATOM 590 N N . GLN A 1 78 ? 4.762 -1.675 -18.654 1.00 85.44 78 GLN A N 1
ATOM 591 C CA . GLN A 1 78 ? 3.599 -2.509 -18.367 1.00 85.44 78 GLN A CA 1
ATOM 592 C C . GLN A 1 78 ? 3.984 -3.759 -17.567 1.00 85.44 78 GLN A C 1
ATOM 594 O O . GLN A 1 78 ? 3.314 -4.095 -16.595 1.00 85.44 78 GLN A O 1
ATOM 599 N N . VAL A 1 79 ? 5.069 -4.443 -17.946 1.00 87.06 79 VAL A N 1
ATOM 600 C CA . VAL A 1 79 ? 5.564 -5.617 -17.212 1.00 87.06 79 VAL A CA 1
ATOM 601 C C . VAL A 1 79 ? 6.038 -5.228 -15.814 1.00 87.06 79 VAL A C 1
ATOM 603 O O . VAL A 1 79 ? 5.737 -5.941 -14.861 1.00 87.06 79 VAL A O 1
ATOM 606 N N . ALA A 1 80 ? 6.748 -4.107 -15.669 1.00 85.50 80 ALA A N 1
ATOM 607 C CA . ALA A 1 80 ? 7.185 -3.614 -14.367 1.00 85.50 80 ALA A CA 1
ATOM 608 C C . ALA A 1 80 ? 5.991 -3.264 -13.466 1.00 85.50 80 ALA A C 1
ATOM 610 O O . ALA A 1 80 ? 5.943 -3.721 -12.330 1.00 85.50 80 ALA A O 1
ATOM 611 N N . ALA A 1 81 ? 4.989 -2.553 -13.993 1.00 85.00 81 ALA A N 1
ATOM 612 C CA . ALA A 1 81 ? 3.755 -2.239 -13.276 1.00 85.00 81 ALA A CA 1
ATOM 613 C C . ALA A 1 81 ? 2.974 -3.504 -12.889 1.00 85.00 81 ALA A C 1
ATOM 615 O O . ALA A 1 81 ? 2.472 -3.602 -11.775 1.00 85.00 81 ALA A O 1
ATOM 616 N N . GLN A 1 82 ? 2.909 -4.503 -13.774 1.00 86.06 82 GLN A N 1
ATOM 617 C CA . GLN A 1 82 ? 2.240 -5.769 -13.481 1.00 86.06 82 GLN A CA 1
ATOM 618 C C . GLN A 1 82 ? 2.978 -6.589 -12.415 1.00 86.06 82 GLN A C 1
ATOM 620 O O . GLN A 1 82 ? 2.334 -7.181 -11.553 1.00 86.06 82 GLN A O 1
ATOM 625 N N . ASN A 1 83 ? 4.312 -6.625 -12.450 1.00 87.69 83 ASN A N 1
ATOM 626 C CA . ASN A 1 83 ? 5.105 -7.279 -11.409 1.00 87.69 83 ASN A CA 1
ATOM 627 C C . ASN A 1 83 ? 4.934 -6.563 -10.068 1.00 87.69 83 ASN A C 1
ATOM 629 O O . ASN A 1 83 ? 4.629 -7.218 -9.081 1.00 87.69 83 ASN A O 1
ATOM 633 N N . ALA A 1 84 ? 5.028 -5.232 -10.062 1.00 88.31 84 ALA A N 1
ATOM 634 C CA . ALA A 1 84 ? 4.790 -4.405 -8.887 1.00 88.31 84 ALA A CA 1
ATOM 635 C C . ALA A 1 84 ? 3.386 -4.636 -8.299 1.00 88.31 84 ALA A C 1
ATOM 637 O O . ALA A 1 84 ? 3.250 -4.797 -7.091 1.00 88.31 84 ALA A O 1
ATOM 638 N N . ALA A 1 85 ? 2.352 -4.737 -9.142 1.00 87.44 85 ALA A N 1
ATOM 639 C CA . ALA A 1 85 ? 0.993 -5.054 -8.705 1.00 87.44 85 ALA A CA 1
ATOM 640 C C . ALA A 1 85 ? 0.880 -6.459 -8.085 1.00 87.44 85 ALA A C 1
ATOM 642 O O . ALA A 1 85 ? 0.245 -6.613 -7.047 1.00 87.44 85 ALA A O 1
ATOM 643 N N . ASN A 1 86 ? 1.518 -7.476 -8.675 1.00 88.19 86 ASN A N 1
ATOM 644 C CA . ASN A 1 86 ? 1.518 -8.835 -8.119 1.00 88.19 86 ASN A CA 1
ATOM 645 C C . ASN A 1 86 ? 2.291 -8.915 -6.790 1.00 88.19 86 ASN A C 1
ATOM 647 O O . ASN A 1 86 ? 1.850 -9.588 -5.858 1.00 88.19 86 ASN A O 1
ATOM 651 N N . ASP A 1 87 ? 3.437 -8.237 -6.700 1.00 91.00 87 ASP A N 1
ATOM 652 C CA . ASP A 1 87 ? 4.247 -8.171 -5.481 1.00 91.00 87 ASP A CA 1
ATOM 653 C C . ASP A 1 87 ? 3.482 -7.437 -4.371 1.00 91.00 87 ASP A C 1
ATOM 655 O O . ASP A 1 87 ? 3.461 -7.890 -3.226 1.00 91.00 87 ASP A O 1
ATOM 659 N N . PHE A 1 88 ? 2.779 -6.355 -4.724 1.00 92.00 88 PHE A N 1
ATOM 660 C CA . PHE A 1 88 ? 1.885 -5.641 -3.820 1.00 92.00 88 PHE A CA 1
ATOM 661 C C . PHE A 1 88 ? 0.730 -6.520 -3.331 1.00 92.00 88 PHE A C 1
ATOM 663 O O . PHE A 1 88 ? 0.481 -6.568 -2.132 1.00 92.00 88 PHE A O 1
ATOM 670 N N . GLU A 1 89 ? 0.048 -7.251 -4.216 1.00 90.25 89 GLU A N 1
ATOM 671 C CA . GLU A 1 89 ? -1.043 -8.174 -3.859 1.00 90.25 89 GLU A CA 1
ATOM 672 C C . GLU A 1 89 ? -0.560 -9.239 -2.852 1.00 90.25 89 GLU A C 1
ATOM 674 O O . GLU A 1 89 ? -1.188 -9.475 -1.815 1.00 90.25 89 GLU A O 1
ATOM 679 N N . GLY A 1 90 ? 0.616 -9.824 -3.098 1.00 91.12 90 GLY A N 1
ATOM 680 C CA . GLY A 1 90 ? 1.218 -10.806 -2.197 1.00 91.12 90 GLY A CA 1
ATOM 681 C C . GLY A 1 90 ? 1.613 -10.225 -0.836 1.00 91.12 90 GLY A C 1
ATOM 682 O O . GLY A 1 90 ? 1.310 -10.814 0.202 1.00 91.12 90 GLY A O 1
ATOM 683 N N . ALA A 1 91 ? 2.281 -9.072 -0.823 1.00 93.31 91 ALA A N 1
ATOM 684 C CA . ALA A 1 91 ? 2.768 -8.459 0.410 1.00 93.31 91 ALA A CA 1
ATOM 685 C C . ALA A 1 91 ? 1.650 -7.790 1.232 1.00 93.31 91 ALA A C 1
ATOM 687 O O . ALA A 1 91 ? 1.676 -7.850 2.461 1.00 93.31 91 ALA A O 1
ATOM 688 N N . SER A 1 92 ? 0.634 -7.223 0.576 1.00 92.88 92 SER A N 1
ATOM 689 C CA . SER A 1 92 ? -0.546 -6.650 1.236 1.00 92.88 92 SER A CA 1
ATOM 690 C C . SER A 1 92 ? -1.373 -7.719 1.954 1.00 92.88 92 SER A C 1
ATOM 692 O O . SER A 1 92 ? -1.775 -7.501 3.090 1.00 92.88 92 SER A O 1
ATOM 694 N N . THR A 1 93 ? -1.525 -8.915 1.374 1.00 91.44 93 THR A N 1
ATOM 695 C CA . THR A 1 93 ? -2.183 -10.044 2.059 1.00 91.44 93 THR A CA 1
ATOM 696 C C . THR A 1 93 ? -1.509 -10.354 3.402 1.00 91.44 93 THR A C 1
ATOM 698 O O . THR A 1 93 ? -2.180 -10.430 4.427 1.00 91.44 93 THR A O 1
ATOM 701 N N . GLY A 1 94 ? -0.173 -10.445 3.422 1.00 93.69 94 GLY A N 1
ATOM 702 C CA . GLY A 1 94 ? 0.577 -10.681 4.660 1.00 93.69 94 GLY A CA 1
ATOM 703 C C . GLY A 1 94 ? 0.442 -9.545 5.682 1.00 93.69 94 GLY A C 1
ATOM 704 O O . GLY A 1 94 ? 0.317 -9.808 6.876 1.00 93.69 94 GLY A O 1
ATOM 705 N N . LEU A 1 95 ? 0.413 -8.291 5.217 1.00 95.31 95 LEU A N 1
ATOM 706 C CA . LEU A 1 95 ? 0.155 -7.123 6.063 1.00 95.31 95 LEU A CA 1
ATOM 707 C C . LEU A 1 95 ? -1.223 -7.205 6.738 1.00 95.31 95 LEU A C 1
ATOM 709 O O . LEU A 1 95 ? -1.336 -6.932 7.932 1.00 95.31 95 LEU A O 1
ATOM 713 N N . PHE A 1 96 ? -2.269 -7.570 5.993 1.00 94.06 96 PHE A N 1
ATOM 714 C CA . PHE A 1 96 ? -3.633 -7.641 6.526 1.00 94.06 96 PHE A CA 1
ATOM 715 C C . PHE A 1 96 ? -3.837 -8.823 7.471 1.00 94.06 96 PHE A C 1
ATOM 717 O O . PHE A 1 96 ? -4.557 -8.687 8.461 1.00 94.06 96 PHE A O 1
ATOM 724 N N . ASP A 1 97 ? -3.165 -9.948 7.226 1.00 94.44 97 ASP A N 1
ATOM 725 C CA . ASP A 1 97 ? -3.126 -11.063 8.173 1.00 94.44 97 ASP A CA 1
ATOM 726 C C . ASP A 1 97 ? -2.484 -10.625 9.504 1.00 94.44 97 ASP A C 1
ATOM 728 O O . ASP A 1 97 ? -3.008 -10.918 10.582 1.00 94.44 97 ASP A O 1
ATOM 732 N N . GLU A 1 98 ? -1.380 -9.867 9.451 1.00 96.25 98 GLU A N 1
ATOM 733 C CA . GLU A 1 98 ? -0.729 -9.330 10.652 1.00 96.25 98 GLU A CA 1
ATOM 734 C C . GLU A 1 98 ? -1.598 -8.283 11.364 1.00 96.25 98 GLU A C 1
ATOM 736 O O . GLU A 1 98 ? -1.696 -8.303 12.594 1.00 96.25 98 GLU A O 1
ATOM 741 N N . LEU A 1 99 ? -2.276 -7.408 10.614 1.00 95.62 99 LEU A N 1
ATOM 742 C CA . LEU A 1 99 ? -3.226 -6.444 11.169 1.00 95.62 99 LEU A CA 1
ATOM 743 C C . LEU A 1 99 ? -4.369 -7.160 11.897 1.00 95.62 99 LEU A C 1
ATOM 745 O O . LEU A 1 99 ? -4.676 -6.813 13.035 1.00 95.62 99 LEU A O 1
ATOM 749 N N . THR A 1 100 ? -4.956 -8.183 11.274 1.00 95.12 100 THR A N 1
ATOM 750 C CA . THR A 1 100 ? -6.035 -8.989 11.863 1.00 95.12 100 THR A CA 1
ATOM 751 C C . THR A 1 100 ? -5.574 -9.644 13.163 1.00 95.12 100 THR A C 1
ATOM 753 O O . THR A 1 100 ? -6.276 -9.591 14.171 1.00 95.12 100 THR A O 1
ATOM 756 N N . ALA A 1 101 ? -4.356 -10.195 13.188 1.00 96.25 101 ALA A N 1
ATOM 757 C CA . ALA A 1 101 ? -3.781 -10.774 14.398 1.00 96.25 101 ALA A CA 1
ATOM 758 C C . ALA A 1 101 ? -3.567 -9.731 15.512 1.00 96.25 101 ALA A C 1
ATOM 760 O O . ALA A 1 101 ? -3.868 -10.005 16.676 1.00 96.25 101 ALA A O 1
ATOM 761 N N . LYS A 1 102 ? -3.074 -8.531 15.175 1.00 96.62 102 LYS A N 1
ATOM 762 C CA . LYS A 1 102 ? -2.886 -7.430 16.136 1.00 96.62 102 LYS A CA 1
ATOM 763 C C . LYS A 1 102 ? -4.214 -6.916 16.690 1.00 96.62 102 LYS A C 1
ATOM 765 O O . LYS A 1 102 ? -4.315 -6.704 17.894 1.00 96.62 102 LYS A O 1
ATOM 770 N N . LEU A 1 103 ? -5.227 -6.767 15.840 1.00 96.06 103 LEU A N 1
ATOM 771 C CA . LEU A 1 103 ? -6.579 -6.380 16.244 1.00 96.06 103 LEU A CA 1
ATOM 772 C C . LEU A 1 103 ? -7.238 -7.436 17.128 1.00 96.06 103 LEU A C 1
ATOM 774 O O . LEU A 1 103 ? -7.866 -7.083 18.120 1.00 96.06 103 LEU A O 1
ATOM 778 N N . GLY A 1 104 ? -7.045 -8.721 16.824 1.00 95.62 104 GLY A N 1
ATOM 779 C CA . GLY A 1 104 ? -7.498 -9.815 17.682 1.00 95.62 104 GLY A CA 1
ATOM 780 C C . GLY A 1 104 ? -6.865 -9.754 19.074 1.00 95.62 104 GLY A C 1
ATOM 781 O O . GLY A 1 104 ? -7.579 -9.811 20.072 1.00 95.62 104 GLY A O 1
ATOM 782 N N . ALA A 1 105 ? -5.544 -9.555 19.153 1.00 96.38 105 ALA A N 1
ATOM 783 C CA . ALA A 1 105 ? -4.835 -9.418 20.428 1.00 96.38 105 ALA A CA 1
ATOM 784 C C . ALA A 1 105 ? -5.308 -8.194 21.233 1.00 96.38 105 ALA A C 1
ATOM 786 O O . ALA A 1 105 ? -5.596 -8.317 22.423 1.00 96.38 105 ALA A O 1
ATOM 787 N N . LEU A 1 106 ? -5.461 -7.042 20.571 1.00 96.19 106 LEU A N 1
ATOM 788 C CA . LEU A 1 106 ? -6.015 -5.829 21.176 1.00 96.19 106 LEU A CA 1
ATOM 789 C C . LEU A 1 106 ? -7.448 -6.064 21.678 1.00 96.19 106 LEU A C 1
ATOM 791 O O . LEU A 1 106 ? -7.823 -5.644 22.772 1.00 96.19 106 LEU A O 1
ATOM 795 N N . GLY A 1 107 ? -8.245 -6.778 20.884 1.00 95.62 107 GLY A N 1
ATOM 796 C CA . GLY A 1 107 ? -9.605 -7.155 21.225 1.00 95.62 107 GLY A CA 1
ATOM 797 C C . GLY A 1 107 ? -9.674 -8.046 22.463 1.00 95.62 107 GLY A C 1
ATOM 798 O O . GLY A 1 107 ? -10.509 -7.829 23.335 1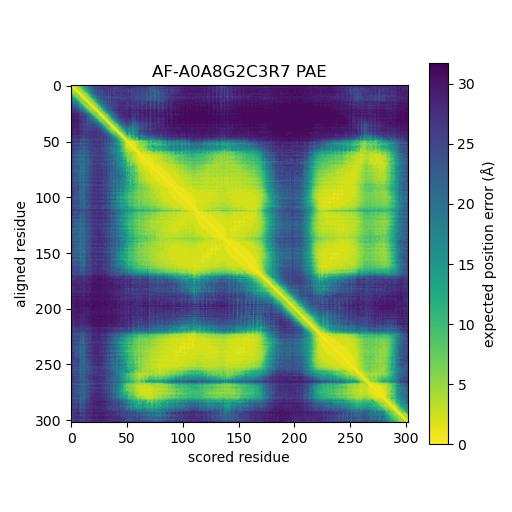.00 95.62 107 GLY A O 1
ATOM 799 N N . GLU A 1 108 ? -8.795 -9.037 22.581 1.00 95.94 108 GLU A N 1
ATOM 800 C CA . GLU A 1 108 ? -8.711 -9.890 23.771 1.00 95.94 108 GLU A CA 1
ATOM 801 C C . GLU A 1 108 ? -8.295 -9.107 25.023 1.00 95.94 108 GLU A C 1
ATOM 803 O O . GLU A 1 108 ? -8.885 -9.307 26.087 1.00 95.94 108 GLU A O 1
ATOM 808 N N . GLU A 1 109 ? -7.320 -8.205 24.898 1.00 96.31 109 GLU A N 1
ATOM 809 C CA . GLU A 1 109 ? -6.797 -7.406 26.012 1.00 96.31 109 GLU A CA 1
ATOM 810 C C . GLU A 1 109 ? -7.843 -6.443 26.590 1.00 96.31 109 GLU A C 1
ATOM 812 O O . GLU A 1 109 ? -7.968 -6.319 27.810 1.00 96.31 109 GLU A O 1
ATOM 817 N N . HIS A 1 110 ? -8.654 -5.833 25.722 1.00 95.44 110 HIS A N 1
ATOM 818 C CA . HIS A 1 110 ? -9.630 -4.803 26.093 1.00 95.44 110 HIS A CA 1
ATOM 819 C C . HIS A 1 110 ? -11.084 -5.298 26.144 1.00 95.44 110 HIS A C 1
ATOM 821 O O . HIS A 1 110 ? -12.011 -4.504 26.293 1.00 95.44 110 HIS A O 1
ATOM 827 N N . GLY A 1 111 ? -11.314 -6.612 26.037 1.00 94.50 111 GLY A N 1
ATOM 828 C CA . GLY A 1 111 ? -12.656 -7.208 26.132 1.00 94.50 111 GLY A CA 1
ATOM 829 C C . GLY A 1 111 ? -13.554 -6.989 24.903 1.00 94.50 111 GLY A C 1
ATOM 830 O O . GLY A 1 111 ? -14.775 -7.079 25.008 1.00 94.50 111 GLY A O 1
ATOM 831 N N . LEU A 1 112 ? -12.952 -6.729 23.742 1.00 94.19 112 LEU A N 1
ATOM 832 C CA . LEU A 1 112 ? -13.574 -6.480 22.437 1.00 94.19 112 LEU A CA 1
ATOM 833 C C . LEU A 1 112 ? -13.457 -7.663 21.454 1.00 94.19 112 LEU A C 1
ATOM 835 O O . LEU A 1 112 ? -13.781 -7.496 20.284 1.00 94.19 112 LEU A O 1
ATOM 839 N N . SER A 1 113 ? -12.990 -8.842 21.880 1.00 90.31 113 SER A N 1
ATOM 840 C CA . SER A 1 113 ? -12.546 -9.928 20.980 1.00 90.31 113 SER A CA 1
ATOM 841 C C . SER A 1 113 ? -13.487 -10.245 19.807 1.00 90.31 113 SER A C 1
ATOM 843 O O . SER A 1 113 ? -13.027 -10.309 18.674 1.00 90.31 113 SER A O 1
ATOM 845 N N . GLY A 1 114 ? -14.799 -10.368 20.039 1.00 91.88 114 GLY A N 1
ATOM 846 C CA . GLY A 1 114 ? -15.759 -10.644 18.960 1.00 91.88 114 GLY A CA 1
ATOM 847 C C . GLY A 1 114 ? -15.950 -9.483 17.978 1.00 91.88 114 GLY A C 1
ATOM 848 O O . GLY A 1 114 ? -16.053 -9.705 16.778 1.00 91.88 114 GLY A O 1
ATOM 849 N N . GLN A 1 115 ? -15.962 -8.246 18.477 1.00 94.31 115 GLN A N 1
ATOM 850 C CA . GLN A 1 115 ? -16.180 -7.059 17.651 1.00 94.31 115 GLN A CA 1
ATOM 851 C C . GLN A 1 115 ? -14.911 -6.650 16.894 1.00 94.31 115 GLN A C 1
ATOM 853 O O . GLN A 1 115 ? -14.990 -6.227 15.747 1.00 94.31 115 GLN A O 1
ATOM 858 N N . ALA A 1 116 ? -13.738 -6.798 17.515 1.00 93.50 116 ALA A N 1
ATOM 859 C CA . ALA A 1 116 ? -12.459 -6.524 16.869 1.00 93.50 116 ALA A CA 1
ATOM 860 C C . ALA A 1 116 ? -12.182 -7.505 15.719 1.00 93.50 116 ALA A C 1
ATOM 862 O O . ALA A 1 116 ? -11.696 -7.084 14.673 1.00 93.50 116 ALA A O 1
ATOM 863 N N . GLU A 1 117 ? -12.522 -8.789 15.887 1.00 92.19 117 GLU A N 1
ATOM 864 C CA . GLU A 1 117 ? -12.386 -9.801 14.832 1.00 92.19 117 GLU A CA 1
ATOM 865 C C . GLU A 1 117 ? -13.352 -9.545 13.662 1.00 92.19 117 GLU A C 1
ATOM 867 O O . GLU A 1 117 ? -12.934 -9.615 12.509 1.00 92.19 117 GLU A O 1
ATOM 872 N N . GLU A 1 118 ? -14.612 -9.186 13.944 1.00 94.94 118 GLU A N 1
ATOM 873 C CA . GLU A 1 118 ? -15.603 -8.819 12.919 1.00 94.94 118 GLU A CA 1
ATOM 874 C C . GLU A 1 118 ? -15.149 -7.591 12.116 1.00 94.94 118 GLU A C 1
ATOM 876 O O . GLU A 1 118 ? -15.048 -7.660 10.893 1.00 94.94 118 GLU A O 1
ATOM 881 N N . LEU A 1 119 ? -14.760 -6.508 12.800 1.00 95.38 119 LEU A N 1
ATOM 882 C CA . LEU A 1 119 ? -14.274 -5.284 12.156 1.00 95.38 119 LEU A CA 1
ATOM 883 C C . LEU A 1 119 ? -12.996 -5.511 11.335 1.00 95.38 119 LEU A C 1
ATOM 885 O O . LEU A 1 119 ? -12.842 -4.934 10.259 1.00 95.38 119 LEU A O 1
ATOM 889 N N . ALA A 1 120 ? -12.075 -6.349 11.821 1.00 93.06 120 ALA A N 1
ATOM 890 C CA . ALA A 1 120 ? -10.873 -6.715 11.077 1.00 93.06 1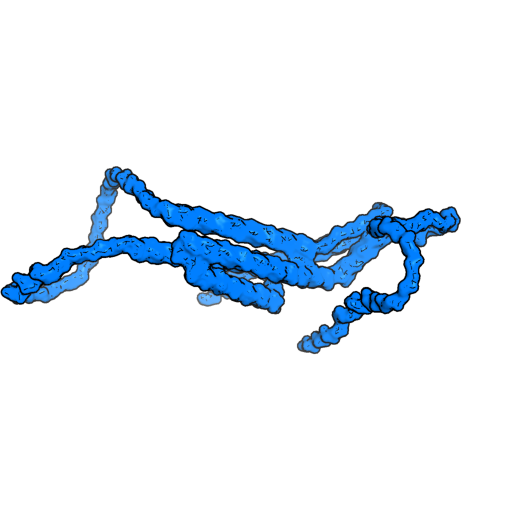20 ALA A CA 1
ATOM 891 C C . ALA A 1 120 ? -11.204 -7.534 9.818 1.00 93.06 120 ALA A C 1
ATOM 893 O O . ALA A 1 120 ? -10.585 -7.331 8.772 1.00 93.06 120 ALA A O 1
ATOM 894 N N . GLY A 1 121 ? -12.179 -8.443 9.915 1.00 92.88 121 GLY A N 1
ATOM 895 C CA . GLY A 1 121 ? -12.682 -9.230 8.792 1.00 92.88 121 GLY A CA 1
ATOM 896 C C . GLY A 1 121 ? -13.308 -8.353 7.711 1.00 92.88 121 GLY A C 1
ATOM 897 O O . GLY A 1 121 ? -12.899 -8.443 6.553 1.00 92.88 121 GLY A O 1
ATOM 898 N N . ASP A 1 122 ? -14.215 -7.458 8.105 1.00 95.81 122 ASP A N 1
ATOM 899 C CA . ASP A 1 122 ? -14.869 -6.507 7.200 1.00 95.81 122 ASP A CA 1
ATOM 900 C C . ASP A 1 122 ? -13.839 -5.610 6.505 1.00 95.81 122 ASP A C 1
ATOM 902 O O . ASP A 1 122 ? -13.840 -5.489 5.281 1.00 95.81 122 ASP A O 1
ATOM 906 N N . PHE A 1 123 ? -12.880 -5.065 7.261 1.00 95.75 123 PHE A N 1
ATOM 907 C CA . PHE A 1 123 ? -11.782 -4.287 6.690 1.00 95.75 123 PHE A CA 1
ATOM 908 C C . PHE A 1 123 ? -10.957 -5.108 5.686 1.00 95.75 123 PHE A C 1
ATOM 910 O O . PHE A 1 123 ? -10.656 -4.633 4.593 1.00 95.75 123 PHE A O 1
ATOM 917 N N . SER A 1 124 ? -10.593 -6.351 6.023 1.00 94.38 124 SER A N 1
ATOM 918 C CA . SER A 1 124 ? -9.831 -7.229 5.125 1.00 94.38 124 SER A CA 1
ATOM 919 C C . SER A 1 124 ? -10.569 -7.478 3.808 1.00 94.38 124 SER A C 1
ATOM 921 O O . SER A 1 124 ? -9.952 -7.469 2.740 1.00 94.38 124 SER A O 1
ATOM 923 N N . ASP A 1 125 ? -11.880 -7.697 3.868 1.00 94.56 125 ASP A N 1
ATOM 924 C CA . ASP A 1 125 ? -12.702 -7.955 2.691 1.00 94.56 125 ASP A CA 1
ATOM 925 C C . ASP A 1 125 ? -12.914 -6.690 1.847 1.00 94.56 125 ASP A C 1
ATOM 927 O O . ASP A 1 125 ? -12.773 -6.759 0.621 1.00 94.56 125 ASP A O 1
ATOM 931 N N . ASP A 1 126 ? -13.110 -5.531 2.480 1.00 95.19 126 ASP A N 1
ATOM 932 C CA . ASP A 1 126 ? -13.166 -4.231 1.806 1.00 95.19 126 ASP A CA 1
ATOM 933 C C . ASP A 1 126 ? -11.862 -3.926 1.062 1.00 95.19 126 ASP A C 1
ATOM 935 O O . ASP A 1 126 ? -11.889 -3.507 -0.100 1.00 95.19 126 ASP A O 1
ATOM 939 N N . ILE A 1 127 ? -10.701 -4.181 1.680 1.00 93.94 127 ILE A N 1
ATOM 940 C CA . ILE A 1 127 ? -9.426 -3.959 0.996 1.00 93.94 127 ILE A CA 1
ATOM 941 C C . ILE A 1 127 ? -9.219 -4.959 -0.146 1.00 93.94 127 ILE A C 1
ATOM 943 O O . ILE A 1 127 ? -8.778 -4.556 -1.220 1.00 93.94 127 ILE A O 1
ATOM 947 N N . LYS A 1 128 ? -9.567 -6.242 0.012 1.00 93.25 128 LYS A N 1
ATOM 948 C CA . LYS A 1 128 ? -9.495 -7.205 -1.108 1.00 93.25 128 LYS A CA 1
ATOM 949 C C . LYS A 1 128 ? -10.355 -6.754 -2.285 1.00 93.25 128 LYS A C 1
ATOM 951 O O . LYS A 1 128 ? -9.912 -6.841 -3.430 1.00 93.25 128 LYS A O 1
ATOM 956 N N . GLN A 1 129 ? -11.561 -6.260 -2.012 1.00 95.06 129 GLN A N 1
ATOM 957 C CA . GLN A 1 129 ? -12.437 -5.721 -3.045 1.00 95.06 129 GLN A CA 1
ATOM 958 C C . GLN A 1 129 ? -11.808 -4.499 -3.725 1.00 95.06 129 GLN A C 1
ATOM 960 O O . GLN A 1 129 ? -11.761 -4.453 -4.954 1.00 95.06 129 GLN A O 1
ATOM 965 N N . LEU A 1 130 ? -11.276 -3.558 -2.943 1.00 94.56 130 LEU A N 1
ATOM 966 C CA . LEU A 1 130 ? -10.586 -2.372 -3.449 1.00 94.56 130 LEU A CA 1
ATOM 967 C C . LEU A 1 130 ? -9.387 -2.740 -4.340 1.00 94.56 130 LEU A C 1
ATOM 969 O O . LEU A 1 130 ? -9.184 -2.126 -5.385 1.00 94.56 130 LEU A O 1
ATOM 973 N N . LEU A 1 131 ? -8.601 -3.750 -3.958 1.00 91.75 131 LEU A N 1
ATOM 974 C CA . LEU A 1 131 ? -7.457 -4.228 -4.740 1.00 91.75 131 LEU A CA 1
ATOM 975 C C . LEU A 1 131 ? -7.885 -4.838 -6.079 1.00 91.75 131 LEU A C 1
ATOM 977 O O . LEU A 1 131 ? -7.267 -4.563 -7.111 1.00 91.75 131 LEU A O 1
ATOM 981 N N . GLU A 1 132 ? -8.947 -5.641 -6.085 1.00 93.06 132 GLU A N 1
ATOM 982 C CA . GLU A 1 132 ? -9.489 -6.226 -7.315 1.00 93.06 132 GLU A CA 1
ATOM 983 C C . GLU A 1 132 ? -10.095 -5.161 -8.242 1.00 93.06 132 GLU A C 1
ATOM 985 O O . GLU A 1 132 ? -9.898 -5.219 -9.460 1.00 93.06 132 GLU A O 1
ATOM 990 N N . GLU A 1 133 ? -10.770 -4.152 -7.688 1.00 93.31 133 GLU A N 1
ATOM 991 C CA . GLU A 1 133 ? -11.289 -3.006 -8.441 1.00 93.31 133 GLU A CA 1
ATOM 992 C C . GLU A 1 133 ? -10.149 -2.168 -9.033 1.00 93.31 133 GLU A C 1
ATOM 994 O O . GLU A 1 133 ? -10.116 -1.939 -10.243 1.00 93.31 133 GLU A O 1
ATOM 999 N N . ALA A 1 134 ? -9.139 -1.828 -8.227 1.00 89.81 134 ALA A N 1
ATOM 1000 C CA . ALA A 1 134 ? -7.955 -1.103 -8.681 1.00 89.81 134 ALA A CA 1
ATOM 1001 C C . ALA A 1 134 ? -7.232 -1.831 -9.824 1.00 89.81 134 ALA A C 1
ATOM 1003 O O . ALA A 1 134 ? -6.792 -1.217 -10.797 1.00 89.81 134 ALA A O 1
ATOM 1004 N N . LYS A 1 135 ? -7.150 -3.162 -9.753 1.00 88.50 135 LYS A N 1
ATOM 1005 C CA . LYS A 1 135 ? -6.575 -4.004 -10.808 1.00 88.50 135 LYS A CA 1
ATOM 1006 C C . LYS A 1 135 ? -7.419 -4.003 -12.081 1.00 88.50 135 LYS A C 1
ATOM 1008 O O . LYS A 1 135 ? -6.860 -3.962 -13.179 1.00 88.50 135 LYS A O 1
ATOM 1013 N N . ALA A 1 136 ? -8.744 -4.052 -11.955 1.00 90.75 136 ALA A N 1
ATOM 1014 C CA . ALA A 1 136 ? -9.662 -4.014 -13.090 1.00 90.75 136 ALA A CA 1
ATOM 1015 C C . ALA A 1 136 ? -9.632 -2.656 -13.811 1.00 90.75 136 ALA A C 1
ATOM 1017 O O . ALA A 1 136 ? -9.660 -2.610 -15.045 1.00 90.75 136 ALA A O 1
ATOM 1018 N N . GLU A 1 137 ? -9.531 -1.569 -13.049 1.00 91.31 137 GLU A N 1
ATOM 1019 C CA . GLU A 1 137 ? -9.548 -0.193 -13.551 1.00 91.31 137 GLU A CA 1
ATOM 1020 C C . GLU A 1 137 ? -8.155 0.360 -13.886 1.00 91.31 137 GLU A C 1
ATOM 1022 O O . GLU A 1 137 ? -8.049 1.414 -14.510 1.00 91.31 137 GLU A O 1
ATOM 1027 N N . GLN A 1 138 ? -7.086 -0.380 -13.559 1.00 86.19 138 GLN A N 1
ATOM 1028 C CA . GLN A 1 138 ? -5.693 0.085 -13.637 1.00 86.19 138 GLN A CA 1
ATOM 1029 C C . GLN A 1 138 ? -5.474 1.372 -12.832 1.00 86.19 138 GLN A C 1
ATOM 1031 O O . GLN A 1 138 ? -4.750 2.278 -13.255 1.00 86.19 138 GLN A O 1
ATOM 1036 N N . THR A 1 139 ? -6.111 1.447 -11.666 1.00 87.88 139 THR A N 1
ATOM 1037 C CA . THR A 1 139 ? -5.990 2.572 -10.747 1.00 87.88 139 THR A CA 1
ATOM 1038 C C . THR A 1 139 ? -4.535 2.706 -10.291 1.00 87.88 139 THR A C 1
ATOM 1040 O O . THR A 1 139 ? -3.902 1.700 -9.951 1.00 87.88 139 THR A O 1
ATOM 1043 N N . PRO A 1 140 ? -3.965 3.925 -10.284 1.00 87.31 140 PRO A N 1
ATOM 1044 C CA . PRO A 1 140 ? -2.625 4.147 -9.761 1.00 87.31 140 PRO A CA 1
ATOM 1045 C C . PRO A 1 140 ? -2.501 3.651 -8.316 1.00 87.31 140 PRO A C 1
ATOM 1047 O O . PRO A 1 140 ? -3.342 3.953 -7.471 1.00 87.31 140 PRO A O 1
ATOM 1050 N N . LEU A 1 141 ? -1.406 2.948 -8.014 1.00 87.38 141 LEU A N 1
ATOM 1051 C CA . LEU A 1 141 ? -1.146 2.387 -6.683 1.00 87.38 141 LEU A CA 1
ATOM 1052 C C . LEU A 1 141 ? -1.204 3.444 -5.568 1.00 87.38 141 LEU A C 1
ATOM 1054 O O . LEU A 1 141 ? -1.647 3.152 -4.462 1.00 87.38 141 LEU A O 1
ATOM 1058 N N . SER A 1 142 ? -0.777 4.676 -5.855 1.00 88.06 142 SER A N 1
ATOM 1059 C CA . SER A 1 142 ? -0.841 5.798 -4.914 1.00 88.06 142 SER A CA 1
ATOM 1060 C C . SER A 1 142 ? -2.269 6.112 -4.468 1.00 88.06 142 SER A C 1
ATOM 1062 O O . SER A 1 142 ? -2.489 6.389 -3.291 1.00 88.06 142 SER A O 1
ATOM 1064 N N . THR A 1 143 ? -3.236 6.038 -5.385 1.00 91.56 143 THR A N 1
ATOM 1065 C CA . THR A 1 143 ? -4.659 6.235 -5.085 1.00 91.56 143 THR A CA 1
ATOM 1066 C C . THR A 1 143 ? -5.169 5.091 -4.218 1.00 91.56 143 THR A C 1
ATOM 1068 O O . THR A 1 143 ? -5.688 5.340 -3.136 1.00 91.56 143 THR A O 1
ATOM 1071 N N . THR A 1 144 ? -4.892 3.842 -4.607 1.00 92.75 144 THR A N 1
ATOM 1072 C CA . THR A 1 144 ? -5.276 2.658 -3.824 1.00 92.75 144 THR A CA 1
ATOM 1073 C C . THR A 1 144 ? -4.712 2.694 -2.401 1.00 92.75 144 THR A C 1
ATOM 1075 O O . THR A 1 144 ? -5.415 2.373 -1.450 1.00 92.75 144 THR A O 1
ATOM 1078 N N . LEU A 1 145 ? -3.461 3.124 -2.218 1.00 92.25 145 LEU A N 1
ATOM 1079 C CA . LEU A 1 145 ? -2.857 3.271 -0.890 1.00 92.25 145 LEU A CA 1
ATOM 1080 C C . LEU A 1 145 ? -3.515 4.375 -0.053 1.00 92.25 145 LEU A C 1
ATOM 1082 O O . LEU A 1 145 ? -3.686 4.202 1.153 1.00 92.25 145 LEU A O 1
ATOM 1086 N N . SER A 1 146 ? -3.897 5.491 -0.679 1.00 93.81 146 SER A N 1
ATOM 1087 C CA . SER A 1 146 ? -4.654 6.557 -0.013 1.00 93.81 146 SER A CA 1
ATOM 1088 C C . SER A 1 146 ? -6.031 6.070 0.449 1.00 93.81 146 SER A C 1
ATOM 1090 O O . SER A 1 146 ? -6.471 6.400 1.555 1.00 93.81 146 SER A O 1
ATOM 1092 N N . ASP A 1 147 ? -6.691 5.252 -0.369 1.00 95.81 147 ASP A N 1
ATOM 1093 C CA . ASP A 1 147 ? -7.986 4.659 -0.042 1.00 95.81 147 ASP A CA 1
ATOM 1094 C C . ASP A 1 147 ? -7.853 3.651 1.109 1.00 95.81 147 ASP A C 1
ATOM 1096 O O . ASP A 1 147 ? -8.613 3.725 2.075 1.00 95.81 147 ASP A O 1
ATOM 1100 N N . ILE A 1 148 ? -6.829 2.784 1.081 1.00 95.81 148 ILE A N 1
ATOM 1101 C CA . ILE A 1 148 ? -6.515 1.861 2.187 1.00 95.81 148 ILE A CA 1
ATOM 1102 C C . ILE A 1 148 ? -6.303 2.634 3.495 1.00 95.81 148 ILE A C 1
ATOM 1104 O O . ILE A 1 148 ? -6.829 2.240 4.536 1.00 95.81 148 ILE A O 1
ATOM 1108 N N . ASN A 1 149 ? -5.555 3.740 3.455 1.00 94.94 149 ASN A N 1
ATOM 1109 C CA . ASN A 1 149 ? -5.299 4.546 4.646 1.00 94.94 149 ASN A CA 1
ATOM 1110 C C . ASN A 1 149 ? -6.586 5.180 5.199 1.00 94.94 149 ASN A C 1
ATOM 1112 O O . ASN A 1 149 ? -6.804 5.160 6.406 1.00 94.94 149 ASN A O 1
ATOM 1116 N N . SER A 1 150 ? -7.462 5.680 4.322 1.00 96.75 150 SER A N 1
ATOM 1117 C CA . SER A 1 150 ? -8.769 6.224 4.720 1.00 96.75 150 SER A CA 1
ATOM 1118 C C . SER A 1 150 ? -9.644 5.164 5.398 1.00 96.75 150 SER A C 1
ATOM 1120 O O . SER A 1 150 ? -10.163 5.400 6.486 1.00 96.75 150 SER A O 1
ATOM 1122 N N . ARG A 1 151 ? -9.738 3.962 4.811 1.00 97.00 151 ARG A N 1
ATOM 1123 C CA . ARG A 1 151 ? -10.478 2.827 5.396 1.00 97.00 151 ARG A CA 1
ATOM 1124 C C . ARG A 1 151 ? -9.918 2.395 6.743 1.00 97.00 151 ARG A C 1
ATOM 1126 O O . ARG A 1 151 ? -10.666 2.030 7.644 1.00 97.00 151 ARG A O 1
ATOM 1133 N N . PHE A 1 152 ? -8.600 2.446 6.896 1.00 97.44 152 PHE A N 1
ATOM 1134 C CA . PHE A 1 152 ? -7.966 2.124 8.164 1.00 97.44 152 PHE A CA 1
ATOM 1135 C C . PHE A 1 152 ? -8.303 3.165 9.240 1.00 97.44 152 PHE A C 1
ATOM 1137 O O . PHE A 1 152 ? -8.602 2.794 10.370 1.00 97.44 152 PHE A O 1
ATOM 1144 N N . SER A 1 153 ? -8.347 4.457 8.902 1.00 96.81 153 SER A N 1
ATOM 1145 C CA . SER A 1 153 ? -8.820 5.487 9.836 1.00 96.81 153 SER A CA 1
ATOM 1146 C C . SER A 1 153 ? -10.282 5.273 10.255 1.00 96.81 153 SER A C 1
ATOM 1148 O O . SER A 1 153 ? -10.585 5.380 11.442 1.00 96.81 153 SER A O 1
ATOM 1150 N N . GLU A 1 154 ? -11.165 4.900 9.320 1.00 97.56 154 GLU A N 1
ATOM 1151 C CA . GLU A 1 154 ? -12.566 4.545 9.615 1.00 97.56 154 GLU A CA 1
ATOM 1152 C C . GLU A 1 154 ? -12.658 3.342 10.574 1.00 97.56 154 GLU A C 1
ATOM 1154 O O . GLU A 1 154 ? -13.443 3.347 11.525 1.00 97.56 154 GLU A O 1
ATOM 1159 N N . LEU A 1 155 ? -11.808 2.329 10.375 1.00 97.44 155 LEU A N 1
ATOM 1160 C CA . LEU A 1 155 ? -11.691 1.183 11.276 1.00 97.44 155 LEU A CA 1
ATOM 1161 C C . LEU A 1 155 ? -11.272 1.612 12.690 1.00 97.44 155 LEU A C 1
ATOM 1163 O O . LEU A 1 155 ? -11.868 1.157 13.670 1.00 97.44 155 LEU A O 1
ATOM 1167 N N . LEU A 1 156 ? -10.269 2.490 12.812 1.00 96.56 156 LEU A N 1
ATOM 1168 C CA . LEU A 1 156 ? -9.816 2.973 14.118 1.00 96.56 156 LEU A CA 1
ATOM 1169 C C . LEU A 1 156 ? -10.911 3.766 14.844 1.00 96.56 156 LEU A C 1
ATOM 1171 O O . LEU A 1 156 ? -11.080 3.601 16.053 1.00 96.56 156 LEU A O 1
ATOM 1175 N N . GLU A 1 157 ? -11.675 4.588 14.124 1.00 97.12 157 GLU A N 1
ATOM 1176 C CA . GLU A 1 157 ? -12.817 5.322 14.679 1.00 97.12 157 GLU A CA 1
ATOM 1177 C C . GLU A 1 157 ? -13.916 4.363 15.167 1.00 97.12 157 GLU A C 1
ATOM 1179 O O . GLU A 1 157 ? -14.420 4.505 16.285 1.00 97.12 157 GLU A O 1
ATOM 1184 N N . SER A 1 158 ? -14.225 3.328 14.381 1.00 96.75 158 SER A N 1
ATOM 1185 C CA . SER A 1 158 ? -15.195 2.291 14.752 1.00 96.75 158 SER A CA 1
ATOM 1186 C C . SER A 1 158 ? -14.782 1.540 16.027 1.00 96.75 158 SER A C 1
ATOM 1188 O O . SER A 1 158 ? -15.593 1.356 16.939 1.00 96.75 158 SER A O 1
ATOM 1190 N N . LEU A 1 159 ? -13.498 1.182 16.151 1.00 95.56 159 LEU A N 1
ATOM 1191 C CA . LEU A 1 159 ? -12.947 0.545 17.354 1.00 95.56 159 LEU A CA 1
ATOM 1192 C C . LEU A 1 159 ? -13.013 1.452 18.587 1.00 95.56 159 LEU A C 1
ATOM 1194 O O . LEU A 1 159 ? -13.339 0.986 19.680 1.00 95.56 159 LEU A O 1
ATOM 1198 N N . GLN A 1 160 ? -12.747 2.750 18.433 1.00 95.00 160 GLN A N 1
ATOM 1199 C CA . GLN A 1 160 ? -12.888 3.708 19.534 1.00 95.00 160 GLN A CA 1
ATOM 1200 C C . GLN A 1 160 ? -14.344 3.826 19.995 1.00 95.00 160 GLN A C 1
ATOM 1202 O O . GLN A 1 160 ? -14.610 3.827 21.200 1.00 95.00 160 GLN A O 1
ATOM 1207 N N . GLY A 1 161 ? -15.293 3.866 19.055 1.00 94.94 161 GLY A N 1
ATOM 1208 C CA . GLY A 1 161 ? -16.723 3.864 19.362 1.00 94.94 161 GLY A CA 1
ATOM 1209 C C . GLY A 1 161 ? -17.167 2.595 20.096 1.00 94.94 161 GLY A C 1
ATOM 1210 O O . GLY A 1 161 ? -17.909 2.672 21.078 1.00 94.94 161 GLY A O 1
ATOM 1211 N N . ALA A 1 162 ? -16.660 1.436 19.670 1.00 94.56 162 ALA A N 1
ATOM 1212 C CA . ALA A 1 162 ? -16.902 0.149 20.315 1.00 94.56 162 ALA A CA 1
ATOM 1213 C C . ALA A 1 162 ? -16.442 0.135 21.780 1.00 94.56 162 ALA A C 1
ATOM 1215 O O . ALA A 1 162 ? -17.206 -0.223 22.681 1.00 94.56 162 ALA A O 1
ATOM 1216 N N . PHE A 1 163 ? -15.209 0.587 22.026 1.00 93.50 163 PHE A N 1
ATOM 1217 C CA . PHE A 1 163 ? -14.639 0.655 23.368 1.00 93.50 163 PHE A CA 1
ATOM 1218 C C . PHE A 1 163 ? -15.415 1.621 24.274 1.00 93.50 163 PHE A C 1
ATOM 1220 O O . PHE A 1 163 ? -15.740 1.286 25.415 1.00 93.50 163 PHE A O 1
ATOM 1227 N N . ALA A 1 164 ? -15.782 2.801 23.762 1.00 91.81 164 ALA A N 1
ATOM 1228 C CA . ALA A 1 164 ? -16.572 3.776 24.512 1.00 91.81 164 ALA A CA 1
ATOM 1229 C C . ALA A 1 164 ? -17.943 3.214 24.938 1.00 91.81 164 ALA A C 1
ATOM 1231 O O . ALA A 1 164 ? -18.401 3.471 26.054 1.00 91.81 164 ALA A O 1
ATOM 1232 N N . GLY A 1 165 ? -18.575 2.400 24.085 1.00 90.19 165 GLY A N 1
ATOM 1233 C CA . GLY A 1 165 ? -19.824 1.708 24.407 1.00 90.19 165 GLY A CA 1
ATOM 1234 C C . GLY A 1 165 ? -19.689 0.719 25.572 1.00 90.19 165 GLY A C 1
ATOM 1235 O O . GLY A 1 165 ? -20.567 0.665 26.435 1.00 90.19 165 GLY A O 1
ATOM 1236 N N . LEU A 1 166 ? -18.575 -0.018 25.641 1.00 88.19 166 LEU A N 1
ATOM 1237 C CA . LEU A 1 166 ? -18.283 -0.923 26.759 1.00 88.19 166 LEU A CA 1
ATOM 1238 C C . LEU A 1 166 ? -18.032 -0.163 28.064 1.00 88.19 166 LEU A C 1
ATOM 1240 O O . LEU A 1 166 ? -18.585 -0.531 29.102 1.00 88.19 166 LEU A O 1
ATOM 1244 N N . ALA A 1 167 ? -17.247 0.915 28.010 1.00 85.31 167 ALA A N 1
ATOM 1245 C CA . ALA A 1 167 ? -16.963 1.746 29.177 1.00 85.31 167 ALA A CA 1
ATOM 1246 C C . ALA A 1 167 ? -18.248 2.364 29.760 1.00 85.31 167 ALA A C 1
ATOM 1248 O O . ALA A 1 167 ? -18.458 2.342 30.974 1.00 85.31 167 ALA A O 1
ATOM 1249 N N . ALA A 1 168 ? -19.161 2.833 28.902 1.00 86.00 168 ALA A N 1
ATOM 1250 C CA . ALA A 1 168 ? -20.453 3.373 29.327 1.00 86.00 168 ALA A CA 1
ATOM 1251 C C . ALA A 1 168 ? -21.358 2.320 29.995 1.00 86.00 168 ALA A C 1
ATOM 1253 O O . ALA A 1 168 ? -22.091 2.643 30.928 1.00 86.00 168 ALA A O 1
ATOM 1254 N N . ALA A 1 169 ? -21.298 1.059 29.554 1.00 82.75 169 ALA A N 1
ATOM 1255 C CA . ALA A 1 169 ? -22.079 -0.034 30.135 1.00 82.75 169 ALA A CA 1
ATOM 1256 C C . ALA A 1 169 ? -21.538 -0.526 31.493 1.00 82.75 169 ALA A C 1
ATOM 1258 O O . ALA A 1 169 ? -22.278 -1.143 32.260 1.00 82.75 169 ALA A O 1
ATOM 1259 N N . ALA A 1 170 ? -20.260 -0.269 31.792 1.00 76.19 170 ALA A N 1
ATOM 1260 C CA . ALA A 1 170 ? -19.606 -0.703 33.024 1.00 76.19 170 ALA A CA 1
ATOM 1261 C C . ALA A 1 170 ? -19.901 0.199 34.232 1.00 76.19 170 ALA A C 1
ATOM 1263 O O . ALA A 1 170 ? -19.721 -0.245 35.368 1.00 76.19 170 ALA A O 1
ATOM 1264 N N . VAL A 1 171 ? -20.372 1.434 34.017 1.00 77.88 171 VAL A N 1
ATOM 1265 C CA . VAL A 1 171 ? -20.842 2.297 35.106 1.00 77.88 171 VAL A CA 1
ATOM 1266 C C . VAL A 1 171 ? -22.117 1.662 35.657 1.00 77.88 171 VAL A C 1
ATOM 1268 O O . VAL A 1 171 ? -23.125 1.629 34.944 1.00 77.88 171 VAL A O 1
ATOM 1271 N N . PRO A 1 172 ? -22.110 1.129 36.897 1.00 70.62 172 PRO A N 1
ATOM 1272 C CA . PRO A 1 172 ? -23.326 0.629 37.502 1.00 70.62 172 PRO A CA 1
ATOM 1273 C C . PRO A 1 172 ? -24.276 1.812 37.514 1.00 70.62 172 PRO A C 1
ATOM 1275 O O . PRO A 1 172 ? -23.990 2.820 38.161 1.00 70.62 172 PRO A O 1
ATOM 1278 N N . GLN A 1 173 ? -25.384 1.721 36.778 1.00 65.50 173 GLN A N 1
ATOM 1279 C CA . GLN A 1 173 ? -26.496 2.592 37.089 1.00 65.50 173 GLN A CA 1
ATOM 1280 C C . GLN A 1 173 ? -26.806 2.279 38.543 1.00 65.50 173 GLN A C 1
ATOM 1282 O O . GLN A 1 173 ? -27.291 1.186 38.848 1.00 65.50 173 GLN A O 1
ATOM 1287 N N . GLU A 1 174 ? -26.430 3.190 39.445 1.00 61.31 174 GLU A N 1
ATOM 1288 C CA . GLU A 1 174 ? -27.063 3.286 40.742 1.00 61.31 174 GLU A CA 1
ATOM 1289 C C . GLU A 1 174 ? -28.538 3.414 40.390 1.00 61.31 174 GLU A C 1
ATOM 1291 O O . GLU A 1 174 ? -29.020 4.479 40.008 1.00 61.31 174 GLU A O 1
ATOM 1296 N N . GLN A 1 175 ? -29.220 2.265 40.350 1.00 55.97 175 GLN A N 1
ATOM 1297 C CA . GLN A 1 175 ? -30.658 2.202 40.345 1.00 55.97 175 GLN A CA 1
ATOM 1298 C C . GLN A 1 175 ? -31.003 2.942 41.611 1.00 55.97 175 GLN A C 1
ATOM 1300 O O . GLN A 1 175 ? -30.844 2.407 42.709 1.00 55.97 175 GLN A O 1
ATOM 1305 N N . ASP A 1 176 ? -31.357 4.207 41.419 1.00 57.56 176 ASP A N 1
ATOM 1306 C CA . ASP A 1 176 ? -32.013 5.027 42.397 1.00 57.56 176 ASP A CA 1
ATOM 1307 C C . ASP A 1 176 ? -33.197 4.176 42.825 1.00 57.56 176 ASP A C 1
ATOM 1309 O O . ASP A 1 176 ? -34.189 4.025 42.107 1.00 57.56 176 ASP A O 1
ATOM 1313 N N . ALA A 1 177 ? -33.007 3.460 43.930 1.00 61.50 177 ALA A N 1
ATOM 1314 C CA . ALA A 1 177 ? -34.028 2.690 44.587 1.00 61.50 177 ALA A CA 1
ATOM 1315 C C . ALA A 1 177 ? -34.943 3.731 45.223 1.00 61.50 177 ALA A C 1
ATOM 1317 O O . ALA A 1 177 ? -35.013 3.872 46.442 1.00 61.50 177 ALA A O 1
ATOM 1318 N N . THR A 1 178 ? -35.627 4.495 44.371 1.00 58.66 178 THR A N 1
ATOM 1319 C CA . THR A 1 178 ? -36.887 5.127 44.691 1.00 58.66 178 THR A CA 1
ATOM 1320 C C . THR A 1 178 ? -37.842 3.974 44.914 1.00 58.66 178 THR A C 1
ATOM 1322 O O . THR A 1 178 ? -38.516 3.481 44.015 1.00 58.66 178 THR A O 1
ATOM 1325 N N . ASP A 1 179 ? -37.765 3.482 46.144 1.00 54.22 179 ASP A N 1
ATOM 1326 C CA . ASP A 1 179 ? -38.754 2.699 46.842 1.00 54.22 179 ASP A CA 1
ATOM 1327 C C . ASP A 1 179 ? -40.163 3.076 46.346 1.00 54.22 179 ASP A C 1
ATOM 1329 O O . ASP A 1 179 ? -40.663 4.161 46.668 1.00 54.22 179 ASP A O 1
ATOM 1333 N N . PRO A 1 180 ? -40.805 2.236 45.511 1.00 57.62 180 PRO A N 1
ATOM 1334 C CA . PRO A 1 180 ? -42.135 2.531 45.003 1.00 57.62 180 PRO A CA 1
ATOM 1335 C C . PRO A 1 180 ? -43.217 2.423 46.091 1.00 57.62 180 PRO A C 1
ATOM 1337 O O . PRO A 1 180 ? -44.371 2.727 45.801 1.00 57.62 180 PRO A O 1
ATOM 1340 N N . GLU A 1 181 ? -42.894 2.053 47.342 1.00 54.91 181 GLU A N 1
ATOM 1341 C CA . GLU A 1 181 ? -43.894 1.980 48.420 1.00 54.91 181 GLU A CA 1
ATOM 1342 C C . GLU A 1 181 ? -44.345 3.346 48.972 1.00 54.91 181 GLU A C 1
ATOM 1344 O O . GLU A 1 181 ? -45.316 3.396 49.728 1.00 54.91 181 GLU A O 1
ATOM 1349 N N . LEU A 1 182 ? -43.723 4.471 48.595 1.00 54.78 182 LEU A N 1
ATOM 1350 C CA . LEU A 1 182 ? -44.104 5.797 49.120 1.00 54.78 182 LEU A CA 1
ATOM 1351 C C . LEU A 1 182 ? -44.903 6.687 48.155 1.00 54.78 182 LEU A C 1
ATOM 1353 O O . LEU A 1 182 ? -45.385 7.740 48.574 1.00 54.78 182 LEU A O 1
ATOM 1357 N N . ALA A 1 183 ? -45.105 6.266 46.902 1.00 55.41 183 ALA A N 1
ATOM 1358 C CA . ALA A 1 183 ? -45.883 7.027 45.918 1.00 55.41 183 ALA A CA 1
ATOM 1359 C C . ALA A 1 183 ? -47.381 6.654 45.873 1.00 55.41 183 ALA A C 1
ATOM 1361 O O . ALA A 1 183 ? -48.182 7.447 45.391 1.00 55.41 183 ALA A O 1
ATOM 1362 N N . GLU A 1 184 ? -47.802 5.510 46.431 1.00 55.19 184 GLU A N 1
ATOM 1363 C CA . GLU A 1 184 ? -49.218 5.081 46.416 1.00 55.19 184 GLU A CA 1
ATOM 1364 C C . GLU A 1 184 ? -50.086 5.746 47.514 1.00 55.19 184 GLU A C 1
ATOM 1366 O O . GLU A 1 184 ? -51.231 5.354 47.731 1.00 55.19 184 GLU A O 1
ATOM 1371 N N . LEU A 1 185 ? -49.577 6.762 48.229 1.00 54.66 185 LEU A N 1
ATOM 1372 C CA . LEU A 1 185 ? -50.307 7.424 49.327 1.00 54.66 185 LEU A CA 1
ATOM 1373 C C . LEU A 1 185 ? -50.661 8.904 49.083 1.00 54.66 185 LEU A C 1
ATOM 1375 O O . LEU A 1 185 ? -51.012 9.599 50.037 1.00 54.66 185 LEU A O 1
ATOM 1379 N N . LEU A 1 186 ? -50.556 9.406 47.847 1.00 57.28 186 LEU A N 1
ATOM 1380 C CA . LEU A 1 186 ? -50.816 10.824 47.531 1.00 57.28 186 LEU A CA 1
ATOM 1381 C C . LEU A 1 186 ? -51.832 11.077 46.398 1.00 57.28 186 LEU A C 1
ATOM 1383 O O . LEU A 1 186 ? -52.119 12.237 46.112 1.00 57.28 186 LEU A O 1
ATOM 1387 N N . ASP A 1 187 ? -52.452 10.042 45.825 1.00 54.81 187 ASP A N 1
ATOM 1388 C CA . ASP A 1 187 ? -53.455 10.178 44.752 1.00 54.81 187 ASP A CA 1
ATOM 1389 C C . ASP A 1 187 ? -54.911 10.140 45.261 1.00 54.81 187 ASP A C 1
ATOM 1391 O O . ASP A 1 187 ? -55.694 9.286 44.848 1.00 54.81 187 ASP A O 1
ATOM 1395 N N . ASP A 1 188 ? -55.308 11.070 46.140 1.00 55.44 188 ASP A N 1
ATOM 1396 C CA . ASP A 1 188 ? -56.732 11.449 46.242 1.00 55.44 188 ASP A CA 1
ATOM 1397 C C . ASP A 1 188 ? -56.953 12.838 46.873 1.00 55.44 188 ASP A C 1
ATOM 1399 O O . ASP A 1 188 ? -57.525 12.944 47.955 1.00 55.44 188 ASP A O 1
ATOM 1403 N N . GLU A 1 189 ? -56.529 13.933 46.224 1.00 50.94 189 GLU A N 1
ATOM 1404 C CA . GLU A 1 189 ? -57.227 15.216 46.434 1.00 50.94 189 GLU A CA 1
ATOM 1405 C C . GLU A 1 189 ? -57.019 16.252 45.309 1.00 50.94 189 GLU A C 1
ATOM 1407 O O . GLU A 1 189 ? -55.935 16.794 45.131 1.00 50.94 189 GLU A O 1
ATOM 1412 N N . GLY A 1 190 ? -58.118 16.594 44.619 1.00 45.38 190 GLY A N 1
ATOM 1413 C CA . GLY A 1 190 ? -58.366 17.921 44.027 1.00 45.38 190 GLY A CA 1
ATOM 1414 C C . GLY A 1 190 ? -57.663 18.220 42.696 1.00 45.38 190 GLY A C 1
ATOM 1415 O O . GLY A 1 190 ? -56.493 18.557 42.653 1.00 45.38 190 GLY A O 1
ATOM 1416 N N . ALA A 1 191 ? -58.316 18.071 41.543 1.00 56.91 191 ALA A N 1
ATOM 1417 C CA . ALA A 1 191 ? -59.253 19.038 40.954 1.00 56.91 191 ALA A CA 1
ATOM 1418 C C . ALA A 1 191 ? -58.679 20.448 40.684 1.00 56.91 191 ALA A C 1
ATOM 1420 O O . ALA A 1 191 ? -58.119 21.085 41.568 1.00 56.91 191 ALA A O 1
ATOM 1421 N N . LEU A 1 192 ? -59.057 20.963 39.500 1.00 43.88 192 LEU A N 1
ATOM 1422 C CA . LEU A 1 192 ? -58.955 22.336 38.965 1.00 43.88 192 LEU A CA 1
ATOM 1423 C C . LEU A 1 192 ? -57.707 22.576 38.086 1.00 43.88 192 LEU A C 1
ATOM 1425 O O . LEU A 1 192 ? -56.590 22.614 38.571 1.00 43.88 192 LEU A O 1
ATOM 1429 N N . ALA A 1 193 ? -57.826 22.537 36.754 1.00 54.69 193 ALA A N 1
ATOM 1430 C CA . ALA A 1 193 ? -58.422 23.536 35.847 1.00 54.69 193 ALA A CA 1
ATOM 1431 C C . ALA A 1 193 ? -57.477 24.698 35.484 1.00 54.69 193 ALA A C 1
ATOM 1433 O O . ALA A 1 193 ? -56.878 25.302 36.369 1.00 54.69 193 ALA A O 1
ATOM 1434 N N . SER A 1 194 ? -57.498 25.044 34.186 1.00 46.72 194 SER A N 1
ATOM 1435 C CA . SER A 1 194 ? -57.012 26.252 33.469 1.00 46.72 194 SER A CA 1
ATOM 1436 C C . SER A 1 194 ? -55.948 25.874 32.431 1.00 46.72 194 SER A C 1
ATOM 1438 O O . SER A 1 194 ? -54.902 25.345 32.785 1.00 46.72 194 SER A O 1
ATOM 1440 N N . GLU A 1 195 ? -56.267 25.819 31.136 1.00 51.28 195 GLU A N 1
ATOM 1441 C CA . GLU A 1 195 ? -56.447 26.940 30.187 1.00 51.28 195 GLU A CA 1
ATOM 1442 C C . GLU A 1 195 ? -55.199 27.821 30.000 1.00 51.28 195 GLU A C 1
ATOM 1444 O O . GLU A 1 195 ? -54.685 28.399 30.948 1.00 51.28 195 GLU A O 1
ATOM 1449 N N . GLU A 1 196 ? -54.840 27.955 28.715 1.00 49.06 196 GLU A N 1
ATOM 1450 C CA . GLU A 1 196 ? -54.263 29.143 28.070 1.00 49.06 196 GLU A CA 1
ATOM 1451 C C . GLU A 1 196 ? -52.774 29.479 28.300 1.00 49.06 196 GLU A C 1
ATOM 1453 O O . GLU A 1 196 ? -52.331 29.774 29.402 1.00 49.06 196 GLU A O 1
ATOM 1458 N N . GLN A 1 197 ? -52.012 29.561 27.197 1.00 40.94 197 GLN A N 1
ATOM 1459 C CA . GLN A 1 197 ? -51.590 30.845 26.596 1.00 40.94 197 GLN A CA 1
ATOM 1460 C C . GLN A 1 197 ? -50.180 30.795 25.953 1.00 40.94 197 GLN A C 1
ATOM 1462 O O . GLN A 1 197 ? -49.174 30.637 26.628 1.00 40.94 197 GLN A O 1
ATOM 1467 N N . GLU A 1 198 ? -50.190 30.940 24.620 1.00 43.34 198 GLU A N 1
ATOM 1468 C CA . GLU A 1 198 ? -49.267 31.604 23.671 1.00 43.34 198 GLU A CA 1
ATOM 1469 C C . GLU A 1 198 ? -47.717 31.642 23.795 1.00 43.34 198 GLU A C 1
ATOM 1471 O O . GLU A 1 198 ? -47.135 31.616 24.875 1.00 43.34 198 GLU A O 1
ATOM 1476 N N . PRO A 1 199 ? -47.023 31.799 22.639 1.00 59.81 199 PRO A N 1
ATOM 1477 C CA . PRO A 1 199 ? -45.570 31.902 22.553 1.00 59.81 199 PRO A CA 1
ATOM 1478 C C . PRO A 1 199 ? -45.092 33.346 22.781 1.00 59.81 199 PRO A C 1
ATOM 1480 O O . PRO A 1 199 ? -45.512 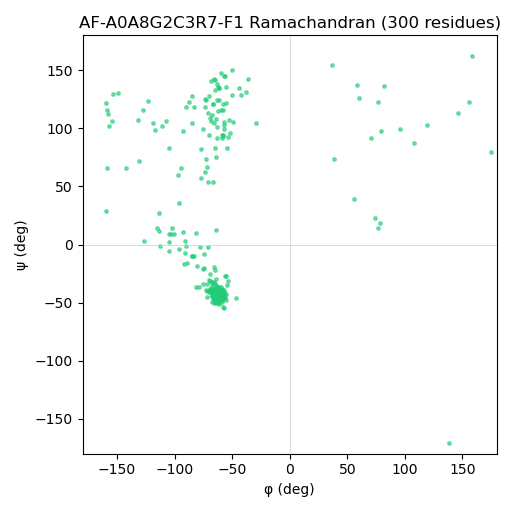34.272 22.087 1.00 59.81 199 PRO A O 1
ATOM 1483 N N . ALA A 1 200 ? -44.150 33.539 23.704 1.00 48.19 200 ALA A N 1
ATOM 1484 C CA . ALA A 1 200 ? -43.476 34.817 23.909 1.00 48.19 200 ALA A CA 1
ATOM 1485 C C . ALA A 1 200 ? -42.031 34.760 23.393 1.00 48.19 200 ALA A C 1
ATOM 1487 O O . ALA A 1 200 ? -41.143 34.177 24.011 1.00 48.19 200 ALA A O 1
ATOM 1488 N N . LEU A 1 201 ? -41.813 35.414 22.250 1.00 62.19 201 LEU A N 1
ATOM 1489 C CA . LEU A 1 201 ? -40.527 35.983 21.856 1.00 62.19 201 LEU A CA 1
ATOM 1490 C C . LEU A 1 201 ? -40.087 36.989 22.928 1.00 62.19 201 LEU A C 1
ATOM 1492 O O . LEU A 1 201 ? -40.777 37.985 23.142 1.00 62.19 201 LEU A O 1
ATOM 1496 N N . VAL A 1 202 ? -38.927 36.777 23.550 1.00 49.03 202 VAL A N 1
ATOM 1497 C CA . VAL A 1 202 ? -38.245 37.820 24.326 1.00 49.03 202 VAL A CA 1
ATOM 1498 C C . VAL A 1 202 ? -36.783 37.859 23.908 1.00 49.03 202 VAL A C 1
ATOM 1500 O O . VAL A 1 202 ? -35.995 36.971 24.215 1.00 49.03 202 VAL A O 1
ATOM 1503 N N . ALA A 1 203 ? -36.456 38.918 23.175 1.00 59.38 203 ALA A N 1
ATOM 1504 C CA . ALA A 1 203 ? -35.111 39.441 23.058 1.00 59.38 203 ALA A CA 1
ATOM 1505 C C . ALA A 1 203 ? -34.748 40.160 24.370 1.00 59.38 203 ALA A C 1
ATOM 1507 O O . ALA A 1 203 ? -35.469 41.061 24.794 1.00 59.38 203 ALA A O 1
ATOM 1508 N N . ALA A 1 204 ? -33.639 39.759 24.982 1.00 49.97 204 ALA A N 1
ATOM 1509 C CA . ALA A 1 204 ? -32.880 40.495 25.994 1.00 49.97 204 ALA A CA 1
ATOM 1510 C C . ALA A 1 204 ? -31.462 39.903 25.917 1.00 49.97 204 ALA A C 1
ATOM 1512 O O . ALA A 1 204 ? -31.284 38.719 26.173 1.00 49.97 204 ALA A O 1
ATOM 1513 N N . ASP A 1 205 ? -30.483 40.559 25.296 1.00 56.03 205 ASP A N 1
ATOM 1514 C CA . ASP A 1 205 ? -29.731 41.687 25.865 1.00 56.03 205 ASP A CA 1
ATOM 1515 C C . ASP A 1 205 ? -29.455 41.469 27.357 1.00 56.03 205 ASP A C 1
ATOM 1517 O O . ASP A 1 205 ? -30.115 42.028 28.232 1.00 56.03 205 ASP A O 1
ATOM 1521 N N . LEU A 1 206 ? -28.526 40.552 27.622 1.00 55.00 206 LEU A N 1
ATOM 1522 C CA . LEU A 1 206 ? -27.955 40.320 28.937 1.00 55.00 206 LEU A CA 1
ATOM 1523 C C . LEU A 1 206 ? -26.455 40.591 28.814 1.00 55.00 206 LEU A C 1
ATOM 1525 O O . LEU A 1 206 ? -25.722 39.811 28.210 1.00 55.00 206 LEU A O 1
ATOM 1529 N N . GLU A 1 207 ? -26.032 41.744 29.335 1.00 55.38 207 GLU A N 1
ATOM 1530 C CA . GLU A 1 207 ? -24.631 42.073 29.586 1.00 55.38 207 GLU A CA 1
ATOM 1531 C C . GLU A 1 207 ? -24.002 40.950 30.419 1.00 55.38 207 GLU A C 1
ATOM 1533 O O . GLU A 1 207 ? -24.289 40.784 31.607 1.00 55.38 207 GLU A O 1
ATOM 1538 N N . GLU A 1 208 ? -23.154 40.163 29.766 1.00 54.03 208 GLU A N 1
ATOM 1539 C CA . GLU A 1 208 ? -22.387 39.083 30.364 1.00 54.03 208 GLU A CA 1
ATOM 1540 C C . GLU A 1 208 ? -21.239 39.695 31.175 1.00 54.03 208 GLU A C 1
ATOM 1542 O O . GLU A 1 208 ? -20.216 40.143 30.651 1.00 54.03 208 GLU A O 1
ATOM 1547 N N . ALA A 1 209 ? -21.450 39.786 32.487 1.00 53.00 209 ALA A N 1
ATOM 1548 C CA . ALA A 1 209 ? -20.379 40.024 33.437 1.00 53.00 209 ALA A CA 1
ATOM 1549 C C . ALA A 1 209 ? -19.381 38.852 33.356 1.00 53.00 209 ALA A C 1
ATOM 1551 O O . ALA A 1 209 ? -19.819 37.700 33.362 1.00 53.00 209 ALA A O 1
ATOM 1552 N N . PRO A 1 210 ? -18.059 39.101 33.317 1.00 55.12 210 PRO A N 1
ATOM 1553 C CA . PRO A 1 210 ? -17.074 38.034 33.381 1.00 55.12 210 PRO A CA 1
ATOM 1554 C C . PRO A 1 210 ? -17.095 37.461 34.797 1.00 55.12 210 PRO A C 1
ATOM 1556 O O . PRO A 1 210 ? -16.466 37.986 35.717 1.00 55.12 210 PRO A O 1
ATOM 1559 N N . THR A 1 211 ? -17.873 36.404 34.989 1.00 50.44 211 THR A N 1
ATOM 1560 C CA . THR A 1 211 ? -17.732 35.537 36.150 1.00 50.44 211 THR A CA 1
ATOM 1561 C C . THR A 1 211 ? -16.368 34.874 36.002 1.00 50.44 211 THR A C 1
ATOM 1563 O O . THR A 1 211 ? -16.182 34.014 35.145 1.00 50.44 211 THR A O 1
ATOM 1566 N N . GLU A 1 212 ? -15.390 35.324 36.792 1.00 52.69 212 GLU A N 1
ATOM 1567 C CA . GLU A 1 212 ? -14.166 34.573 37.075 1.00 52.69 212 GLU A CA 1
ATOM 1568 C C . GLU A 1 212 ? -14.578 33.301 37.827 1.00 52.69 212 GLU A C 1
ATOM 1570 O O . GLU A 1 212 ? -14.483 33.197 39.051 1.00 52.69 212 GLU A O 1
ATOM 1575 N N . GLU A 1 213 ? -15.128 32.349 37.075 1.00 52.81 213 GLU A N 1
ATOM 1576 C CA . GLU A 1 213 ? -15.300 30.978 37.501 1.00 52.81 213 GLU A CA 1
ATOM 1577 C C . GLU A 1 213 ? -13.889 30.451 37.723 1.00 52.81 213 GLU A C 1
ATOM 1579 O O . GLU A 1 213 ? -13.102 30.228 36.801 1.00 52.81 213 GLU A O 1
ATOM 1584 N N . THR A 1 214 ? -13.525 30.409 38.999 1.00 49.69 214 THR A N 1
ATOM 1585 C CA . THR A 1 214 ? -12.301 29.794 39.476 1.00 49.69 214 THR A CA 1
ATOM 1586 C C . THR A 1 214 ? -12.445 28.326 39.120 1.00 49.69 214 THR A C 1
ATOM 1588 O O . THR A 1 214 ? -13.089 27.584 39.853 1.00 49.69 214 THR A O 1
ATOM 1591 N N . GLY A 1 215 ? -11.942 27.966 37.938 1.00 51.44 215 GLY A N 1
ATOM 1592 C CA . GLY A 1 215 ? -11.909 26.608 37.437 1.00 51.44 215 GLY A CA 1
ATOM 1593 C C . GLY A 1 215 ? -11.145 25.759 38.434 1.00 51.44 215 GLY A C 1
ATOM 1594 O O . GLY A 1 215 ? -9.917 25.691 38.399 1.00 51.44 215 GLY A O 1
ATOM 1595 N N . GLU A 1 216 ? -11.880 25.141 39.354 1.00 49.09 216 GLU A N 1
ATOM 1596 C CA . GLU A 1 216 ? -11.486 23.861 39.899 1.00 49.09 216 GLU A CA 1
ATOM 1597 C C . GLU A 1 216 ? -11.385 22.951 38.682 1.00 49.09 216 GLU A C 1
ATOM 1599 O O . GLU A 1 216 ? -12.374 22.448 38.160 1.00 49.09 216 GLU A O 1
ATOM 1604 N N . GLU A 1 217 ? -10.160 22.854 38.169 1.00 53.00 217 GLU A N 1
ATOM 1605 C CA . GLU A 1 217 ? -9.676 21.780 37.326 1.00 53.00 217 GLU A CA 1
ATOM 1606 C C . GLU A 1 217 ? -9.957 20.497 38.111 1.00 53.00 217 GLU A C 1
ATOM 1608 O O . GLU A 1 217 ? -9.138 20.013 38.895 1.00 53.00 217 GLU A O 1
ATOM 1613 N N . ILE A 1 218 ? -11.198 20.013 38.001 1.00 55.25 218 ILE A N 1
ATOM 1614 C CA . ILE A 1 218 ? -11.559 18.655 38.353 1.00 55.25 218 ILE A CA 1
ATOM 1615 C C . ILE A 1 218 ? -10.625 17.856 37.469 1.00 55.25 218 ILE A C 1
ATOM 1617 O O . ILE A 1 218 ? -10.805 17.820 36.254 1.00 55.25 218 ILE A O 1
ATOM 1621 N N . ALA A 1 219 ? -9.557 17.331 38.065 1.00 56.78 219 ALA A N 1
ATOM 1622 C CA . ALA A 1 219 ? -8.681 16.395 37.404 1.00 56.78 219 ALA A CA 1
ATOM 1623 C C . ALA A 1 219 ? -9.572 15.214 37.023 1.00 56.78 219 ALA A C 1
ATOM 1625 O O . ALA A 1 219 ? -9.832 14.340 37.857 1.00 56.78 219 ALA A O 1
ATOM 1626 N N . GLU A 1 220 ? -10.119 15.262 35.803 1.00 61.88 220 GLU A N 1
ATOM 1627 C CA . GLU A 1 220 ? -10.790 14.150 35.158 1.00 61.88 220 GLU A CA 1
ATOM 1628 C C . GLU A 1 220 ? -9.821 12.998 35.307 1.00 61.88 220 GLU A C 1
ATOM 1630 O O . GLU A 1 220 ? -8.718 12.986 34.757 1.00 61.88 220 GLU A O 1
ATOM 1635 N N . THR A 1 221 ? -10.175 12.099 36.213 1.00 69.75 221 THR A N 1
ATOM 1636 C CA . THR A 1 221 ? -9.351 10.952 36.519 1.00 69.75 221 THR A CA 1
ATOM 1637 C C . THR A 1 221 ? -9.612 10.020 35.353 1.00 69.75 221 THR A C 1
ATOM 1639 O O . THR A 1 221 ? -10.535 9.213 35.412 1.00 69.75 221 THR A O 1
ATOM 1642 N N . GLU A 1 222 ? -8.906 10.254 34.240 1.00 76.00 222 GLU A N 1
ATOM 1643 C CA . GLU A 1 222 ? -9.025 9.439 33.038 1.00 76.00 222 GLU A CA 1
ATOM 1644 C C . GLU A 1 222 ? -8.885 7.977 33.459 1.00 76.00 222 GLU A C 1
ATOM 1646 O O . GLU A 1 222 ? -7.971 7.611 34.207 1.00 76.00 222 GLU A O 1
ATOM 1651 N N . ASP A 1 223 ? -9.848 7.161 33.033 1.00 85.44 223 ASP A N 1
ATOM 1652 C CA . ASP A 1 223 ? -9.842 5.736 33.316 1.00 85.44 223 ASP A CA 1
ATOM 1653 C C . ASP A 1 223 ? -8.511 5.149 32.811 1.00 85.44 223 ASP A C 1
ATOM 1655 O O . ASP A 1 223 ? -8.216 5.265 31.615 1.00 85.44 223 ASP A O 1
ATOM 1659 N N . PRO A 1 224 ? -7.693 4.521 33.680 1.00 87.69 224 PRO A N 1
ATOM 1660 C CA . PRO A 1 224 ? -6.417 3.945 33.270 1.00 87.69 224 PRO A CA 1
ATOM 1661 C C . PRO A 1 224 ? -6.565 2.930 32.126 1.00 87.69 224 PRO A C 1
ATOM 1663 O O . PRO A 1 224 ? -5.631 2.779 31.338 1.00 87.69 224 PRO A O 1
ATOM 1666 N N . GLY A 1 225 ? -7.722 2.267 31.999 1.00 89.69 225 GLY A N 1
ATOM 1667 C CA . GLY A 1 225 ? -8.018 1.383 30.872 1.00 89.69 225 GLY A CA 1
ATOM 1668 C C . GLY A 1 225 ? -8.153 2.135 29.546 1.00 89.69 225 GLY A C 1
ATOM 1669 O O . GLY A 1 225 ? -7.596 1.710 28.537 1.00 89.69 225 GLY A O 1
ATOM 1670 N N . LEU A 1 226 ? -8.813 3.297 29.548 1.00 90.00 226 LEU A N 1
ATOM 1671 C CA . LEU A 1 226 ? -8.977 4.129 28.353 1.00 90.00 226 LEU A CA 1
ATOM 1672 C C . LEU A 1 226 ? -7.636 4.696 27.874 1.00 90.00 226 LEU A C 1
ATOM 1674 O O . LEU A 1 226 ? -7.380 4.747 26.671 1.00 90.00 226 LEU A O 1
ATOM 1678 N N . THR A 1 227 ? -6.764 5.109 28.796 1.00 91.94 227 THR A N 1
ATOM 1679 C CA . THR A 1 227 ? -5.421 5.593 28.449 1.00 91.94 227 THR A CA 1
ATOM 1680 C C . THR A 1 227 ? -4.557 4.479 27.852 1.00 91.94 227 THR A C 1
ATOM 1682 O O . THR A 1 227 ? -3.843 4.729 26.880 1.00 91.94 227 THR A O 1
ATOM 1685 N N . ALA A 1 228 ? -4.638 3.252 28.380 1.00 94.62 228 ALA A N 1
ATOM 1686 C CA . ALA A 1 228 ? -3.931 2.100 27.819 1.00 94.62 228 ALA A CA 1
ATOM 1687 C C . ALA A 1 228 ? -4.435 1.777 26.404 1.00 94.62 228 ALA A C 1
ATOM 1689 O O . ALA A 1 228 ? -3.647 1.782 25.465 1.00 94.62 228 ALA A O 1
ATOM 1690 N N . PHE A 1 229 ? -5.754 1.660 26.223 1.00 95.25 229 PHE A N 1
ATOM 1691 C CA . PHE A 1 229 ? -6.364 1.407 24.915 1.00 95.25 229 PHE A CA 1
ATOM 1692 C C . PHE A 1 229 ? -5.986 2.462 23.863 1.00 95.25 229 PHE A C 1
ATOM 1694 O O . PHE A 1 229 ? -5.589 2.122 22.750 1.00 95.25 229 PHE A O 1
ATOM 1701 N N . LYS A 1 230 ? -6.055 3.757 24.209 1.00 95.00 230 LYS A N 1
ATOM 1702 C CA . LYS A 1 230 ? -5.619 4.848 23.316 1.00 95.00 230 LYS A CA 1
ATOM 1703 C C . LYS A 1 230 ? -4.145 4.711 22.922 1.00 95.00 230 LYS A C 1
ATOM 1705 O O . LYS A 1 230 ? -3.798 5.014 21.783 1.00 95.00 230 LYS A O 1
ATOM 1710 N N . THR A 1 231 ? -3.294 4.278 23.852 1.00 96.62 231 THR A N 1
ATOM 1711 C CA . THR A 1 231 ? -1.861 4.069 23.600 1.00 96.62 231 THR A CA 1
ATOM 1712 C C . THR A 1 231 ? -1.656 2.939 22.598 1.00 96.62 231 THR A C 1
ATOM 1714 O O . THR A 1 231 ? -1.008 3.144 21.575 1.00 96.62 231 THR A O 1
ATOM 1717 N N . ASP A 1 232 ? -2.285 1.789 22.830 1.00 96.94 232 ASP A N 1
ATOM 1718 C CA . ASP A 1 232 ? -2.168 0.627 21.946 1.00 96.94 232 ASP A CA 1
ATOM 1719 C C . ASP A 1 232 ? -2.723 0.921 20.541 1.00 96.94 232 ASP A C 1
ATOM 1721 O O . ASP A 1 232 ? -2.154 0.504 19.532 1.00 96.94 232 ASP A O 1
ATOM 1725 N N . MET A 1 233 ? -3.800 1.708 20.455 1.00 96.81 233 MET A N 1
ATOM 1726 C CA . MET A 1 233 ? -4.362 2.189 19.189 1.00 96.81 233 MET A CA 1
ATOM 1727 C C . MET A 1 233 ? -3.390 3.092 18.419 1.00 96.81 233 MET A C 1
ATOM 1729 O O . MET A 1 233 ? -3.245 2.941 17.207 1.00 96.81 233 MET A O 1
ATOM 1733 N N . GLN A 1 234 ? -2.692 4.002 19.104 1.00 97.31 234 GLN A N 1
ATOM 1734 C CA . GLN A 1 234 ? -1.656 4.838 18.486 1.00 97.31 234 GLN A CA 1
ATOM 1735 C C . GLN A 1 234 ? -0.460 4.003 18.014 1.00 97.31 234 GLN A C 1
ATOM 1737 O O . GLN A 1 234 ? 0.098 4.266 16.947 1.00 97.31 234 GLN A O 1
ATOM 1742 N N . GLU A 1 235 ? -0.064 2.985 18.780 1.00 97.81 235 GLU A N 1
ATOM 1743 C CA . GLU A 1 235 ? 0.991 2.055 18.372 1.00 97.81 235 GLU A CA 1
ATOM 1744 C C . GLU A 1 235 ? 0.582 1.241 17.138 1.00 97.81 235 GLU A C 1
ATOM 1746 O O . GLU A 1 235 ? 1.389 1.065 16.219 1.00 97.81 235 GLU A O 1
ATOM 1751 N N . LEU A 1 236 ? -0.676 0.794 17.079 1.00 97.56 236 LEU A N 1
ATOM 1752 C CA . LEU A 1 236 ? -1.237 0.101 15.923 1.00 97.56 236 LEU A CA 1
ATOM 1753 C C . LEU A 1 236 ? -1.251 0.999 14.680 1.00 97.56 236 LEU A C 1
ATOM 1755 O O . LEU A 1 236 ? -0.820 0.567 13.610 1.00 97.56 236 LEU A O 1
ATOM 1759 N N . GLU A 1 237 ? -1.693 2.250 14.823 1.00 97.50 237 GLU A N 1
ATOM 1760 C CA . GLU A 1 237 ? -1.711 3.238 13.742 1.00 97.50 237 GLU A CA 1
ATOM 1761 C C . GLU A 1 237 ? -0.303 3.521 13.206 1.00 97.50 237 GLU A C 1
ATOM 1763 O O . GLU A 1 237 ? -0.065 3.498 11.991 1.00 97.50 237 GLU A O 1
ATOM 1768 N N . ALA A 1 238 ? 0.657 3.732 14.110 1.00 97.56 238 ALA A N 1
ATOM 1769 C CA . ALA A 1 238 ? 2.048 3.969 13.752 1.00 97.56 238 ALA A CA 1
ATOM 1770 C C . ALA A 1 238 ? 2.656 2.763 13.019 1.00 97.56 238 ALA A C 1
ATOM 1772 O O . ALA A 1 238 ? 3.310 2.933 11.985 1.00 97.56 238 ALA A O 1
ATOM 1773 N N . TRP A 1 239 ? 2.411 1.546 13.515 1.00 98.00 23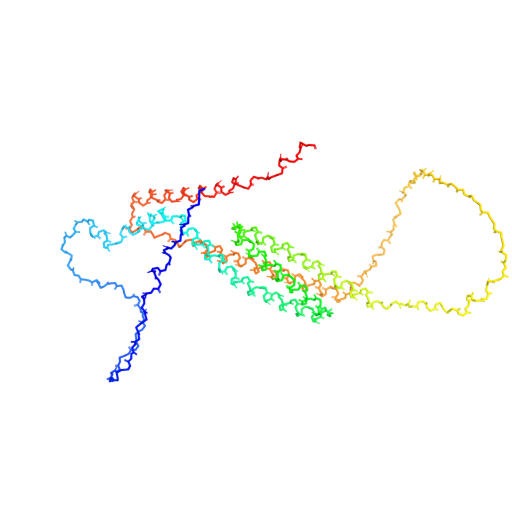9 TRP A N 1
ATOM 1774 C CA . TRP A 1 239 ? 2.863 0.313 12.870 1.00 98.00 239 TRP A CA 1
ATOM 1775 C C . TRP A 1 239 ? 2.261 0.145 11.473 1.00 98.00 239 TRP A C 1
ATOM 1777 O O . TRP A 1 2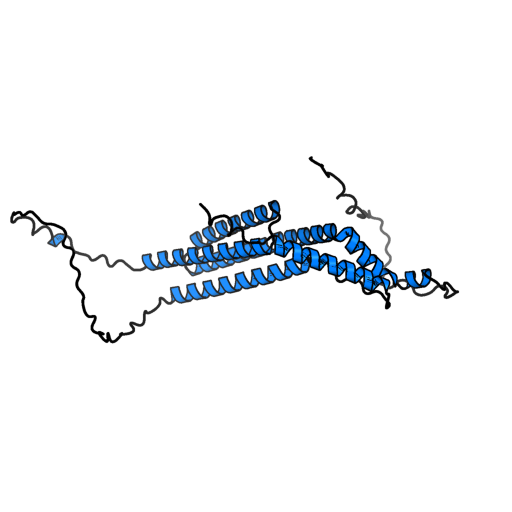39 ? 2.994 -0.165 10.529 1.00 98.00 239 TRP A O 1
ATOM 1787 N N . PHE A 1 240 ? 0.956 0.370 11.314 1.00 97.12 240 PHE A N 1
ATOM 1788 C CA . PHE A 1 240 ? 0.285 0.195 10.028 1.00 97.12 240 PHE A CA 1
ATOM 1789 C C . PHE A 1 240 ? 0.791 1.211 9.001 1.00 97.12 240 PHE A C 1
ATOM 1791 O O . PHE A 1 240 ? 1.174 0.836 7.893 1.00 97.12 240 PHE A O 1
ATOM 1798 N N . THR A 1 241 ? 0.919 2.479 9.401 1.00 96.19 241 THR A N 1
ATOM 1799 C CA . THR A 1 241 ? 1.463 3.552 8.554 1.00 96.19 241 THR A CA 1
ATOM 1800 C C . THR A 1 241 ? 2.899 3.252 8.123 1.00 96.19 241 THR A C 1
ATOM 1802 O O . THR A 1 241 ? 3.260 3.406 6.951 1.00 96.19 241 THR A O 1
ATOM 1805 N N . GLN A 1 242 ? 3.737 2.789 9.057 1.00 97.19 242 GLN A N 1
ATOM 1806 C CA . GLN A 1 242 ? 5.109 2.387 8.758 1.00 97.19 242 GLN A CA 1
ATOM 1807 C C . GLN A 1 242 ? 5.146 1.209 7.780 1.00 97.19 242 GLN A C 1
ATOM 1809 O O . GLN A 1 242 ? 5.947 1.212 6.842 1.00 97.19 242 GLN A O 1
ATOM 1814 N N . SER A 1 243 ? 4.277 0.223 7.978 1.00 96.94 243 SER A N 1
ATOM 1815 C CA . SER A 1 243 ? 4.235 -0.979 7.153 1.00 96.94 243 SER A CA 1
ATOM 1816 C C . SER A 1 243 ? 3.726 -0.682 5.741 1.00 96.94 243 SER A C 1
ATOM 1818 O O . SER A 1 243 ? 4.341 -1.132 4.778 1.00 96.94 243 SER A O 1
ATOM 1820 N N . LEU A 1 244 ? 2.702 0.167 5.590 1.00 95.19 244 LEU A N 1
ATOM 1821 C CA . LEU A 1 244 ? 2.270 0.679 4.285 1.00 95.19 244 LEU A CA 1
ATOM 1822 C C . LEU A 1 244 ? 3.366 1.488 3.588 1.00 95.19 244 LEU A C 1
ATOM 1824 O O . LEU A 1 244 ? 3.572 1.336 2.386 1.00 95.19 244 LEU A O 1
ATOM 1828 N N . THR A 1 245 ? 4.101 2.319 4.330 1.00 94.81 245 THR A N 1
ATOM 1829 C CA . THR A 1 245 ? 5.221 3.091 3.772 1.00 94.81 245 THR A CA 1
ATOM 1830 C C . THR A 1 245 ? 6.334 2.169 3.270 1.00 94.81 245 THR A C 1
ATOM 1832 O O . THR A 1 245 ? 6.866 2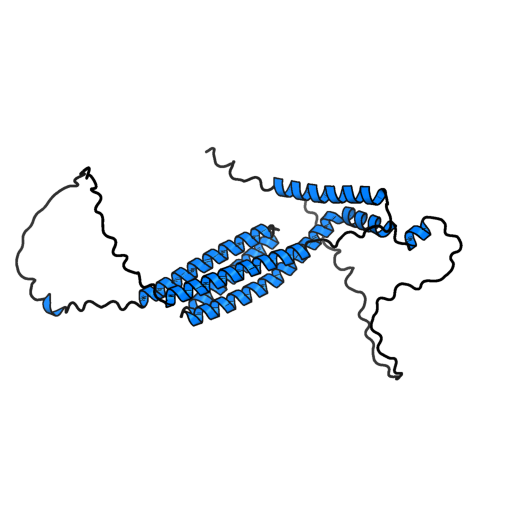.386 2.181 1.00 94.81 245 THR A O 1
ATOM 1835 N N . SER A 1 246 ? 6.672 1.126 4.038 1.00 96.25 246 SER A N 1
ATOM 1836 C CA . SER A 1 246 ? 7.647 0.110 3.624 1.00 96.25 246 SER A CA 1
ATOM 1837 C C . SER A 1 246 ? 7.173 -0.622 2.374 1.00 96.25 246 SER A C 1
ATOM 1839 O O . SER A 1 246 ? 7.912 -0.700 1.398 1.00 96.25 246 SER A O 1
ATOM 1841 N N . LEU A 1 247 ? 5.918 -1.077 2.374 1.00 94.50 247 LEU A N 1
ATOM 1842 C CA . LEU A 1 247 ? 5.302 -1.775 1.253 1.00 94.50 247 LEU A CA 1
ATOM 1843 C C . LEU A 1 247 ? 5.310 -0.921 -0.020 1.00 94.50 247 LEU A C 1
ATOM 1845 O O . LEU A 1 247 ? 5.716 -1.390 -1.080 1.00 94.50 247 LEU A O 1
ATOM 1849 N N . HIS A 1 248 ? 4.928 0.352 0.081 1.00 92.44 248 HIS A N 1
ATOM 1850 C CA . HIS A 1 248 ? 5.001 1.289 -1.037 1.00 92.44 248 HIS A CA 1
ATOM 1851 C C . HIS A 1 248 ? 6.437 1.453 -1.551 1.00 92.44 248 HIS A C 1
ATOM 1853 O O . HIS A 1 248 ? 6.657 1.474 -2.763 1.00 92.44 248 HIS A O 1
ATOM 1859 N N . GLY A 1 249 ? 7.419 1.543 -0.649 1.00 92.44 249 GLY A N 1
ATOM 1860 C CA . GLY A 1 249 ? 8.835 1.607 -1.006 1.00 92.44 249 GLY A CA 1
ATOM 1861 C C . GLY A 1 249 ? 9.305 0.371 -1.773 1.00 92.44 249 GLY A C 1
ATOM 1862 O O . GLY A 1 249 ? 9.926 0.509 -2.828 1.00 92.44 249 GLY A O 1
ATOM 1863 N N . ASP A 1 250 ? 8.957 -0.819 -1.289 1.00 92.38 250 ASP A N 1
ATOM 1864 C CA . ASP A 1 250 ? 9.337 -2.092 -1.906 1.00 92.38 250 ASP A CA 1
ATOM 1865 C C . ASP A 1 250 ? 8.694 -2.267 -3.289 1.00 92.38 250 ASP A C 1
ATOM 1867 O O . ASP A 1 250 ? 9.365 -2.648 -4.250 1.00 92.38 250 ASP A O 1
ATOM 1871 N N . VAL A 1 251 ? 7.416 -1.909 -3.427 1.00 90.12 251 VAL A N 1
ATOM 1872 C CA . VAL A 1 251 ? 6.689 -1.991 -4.702 1.00 90.12 251 VAL A CA 1
ATOM 1873 C C . VAL A 1 251 ? 7.194 -0.958 -5.705 1.00 90.12 251 VAL A C 1
ATOM 1875 O O . VAL A 1 251 ? 7.369 -1.272 -6.882 1.00 90.12 251 VAL A O 1
ATOM 1878 N N . THR A 1 252 ? 7.496 0.260 -5.248 1.00 89.00 252 THR A N 1
ATOM 1879 C CA . THR A 1 252 ? 8.120 1.286 -6.097 1.00 89.00 252 THR A CA 1
ATOM 1880 C C . THR A 1 252 ? 9.478 0.802 -6.596 1.00 89.00 252 THR A C 1
ATOM 1882 O O . THR A 1 252 ? 9.761 0.895 -7.788 1.00 89.00 252 THR A O 1
ATOM 1885 N N . ALA A 1 253 ? 10.293 0.207 -5.721 1.00 89.12 253 ALA A N 1
ATOM 1886 C CA . ALA A 1 253 ? 11.582 -0.360 -6.100 1.00 89.12 253 ALA A CA 1
ATOM 1887 C C . ALA A 1 253 ? 11.447 -1.535 -7.087 1.00 89.12 253 ALA A C 1
ATOM 1889 O O . ALA A 1 253 ? 12.275 -1.673 -7.986 1.00 89.12 253 ALA A O 1
ATOM 1890 N N . ALA A 1 254 ? 10.401 -2.358 -6.965 1.00 84.62 254 ALA A N 1
ATOM 1891 C CA . ALA A 1 254 ? 10.107 -3.440 -7.908 1.00 84.62 254 ALA A CA 1
ATOM 1892 C C . ALA A 1 254 ? 9.628 -2.926 -9.281 1.00 84.62 254 ALA A C 1
ATOM 1894 O O . ALA A 1 254 ? 9.894 -3.556 -10.308 1.00 84.62 254 ALA A O 1
ATOM 1895 N N . ALA A 1 255 ? 8.956 -1.771 -9.313 1.00 85.69 255 ALA A N 1
ATOM 1896 C CA . ALA A 1 255 ? 8.544 -1.100 -10.544 1.00 85.69 255 ALA A CA 1
ATOM 1897 C C . ALA A 1 255 ? 9.719 -0.421 -11.278 1.00 85.69 255 ALA A C 1
ATOM 1899 O O . ALA A 1 255 ? 9.633 -0.149 -12.481 1.00 85.69 255 ALA A O 1
ATOM 1900 N N . GLU A 1 256 ? 10.831 -0.145 -10.591 1.00 85.88 256 GLU A N 1
ATOM 1901 C CA . GLU A 1 256 ? 12.006 0.456 -11.212 1.00 85.88 256 GLU A CA 1
ATOM 1902 C C . GLU A 1 256 ? 12.745 -0.542 -12.115 1.00 85.88 256 GLU A C 1
ATOM 1904 O O . GLU A 1 256 ? 13.194 -1.617 -11.712 1.00 85.88 256 GLU A O 1
ATOM 1909 N N . LEU A 1 257 ? 12.938 -0.157 -13.379 1.00 81.06 257 LEU A N 1
ATOM 1910 C CA . LEU A 1 257 ? 13.778 -0.932 -14.287 1.00 81.06 257 LEU A CA 1
ATOM 1911 C C . LEU A 1 257 ? 15.235 -0.920 -13.791 1.00 81.06 257 LEU A C 1
ATOM 1913 O O . LEU A 1 257 ? 15.734 0.144 -13.413 1.00 81.06 257 LEU A O 1
ATOM 1917 N N . PRO A 1 258 ? 15.976 -2.044 -13.902 1.00 82.69 258 PRO A N 1
ATOM 1918 C CA . PRO A 1 258 ? 17.382 -2.112 -13.506 1.00 82.69 258 PRO A CA 1
ATOM 1919 C C . PRO A 1 258 ? 18.206 -0.967 -14.105 1.00 82.69 258 PRO A C 1
ATOM 1921 O O . PRO A 1 258 ? 17.908 -0.539 -15.221 1.00 82.69 258 PRO A O 1
ATOM 1924 N N . PRO A 1 259 ? 19.283 -0.482 -13.470 1.00 86.06 259 PRO A N 1
ATOM 1925 C CA . PRO A 1 259 ? 20.076 0.608 -14.032 1.00 86.06 259 PRO A CA 1
ATOM 1926 C C . PRO A 1 259 ? 20.615 0.262 -15.429 1.00 86.06 259 PRO A C 1
ATOM 1928 O O . PRO A 1 259 ? 20.926 -0.892 -15.735 1.00 86.06 259 PRO A O 1
ATOM 1931 N N . LEU A 1 260 ? 20.693 1.270 -16.302 1.00 84.69 260 LEU A N 1
ATOM 1932 C CA . LEU A 1 260 ? 21.250 1.120 -17.648 1.00 84.69 260 LEU A CA 1
ATOM 1933 C C . LEU A 1 260 ? 22.728 0.730 -17.580 1.00 84.69 260 LEU A C 1
ATOM 1935 O O . LEU A 1 260 ? 23.499 1.301 -16.809 1.00 84.69 260 LEU A O 1
ATOM 1939 N N . SER A 1 261 ? 23.137 -0.205 -18.436 1.00 84.50 261 SER A N 1
ATOM 1940 C CA . SER A 1 261 ? 24.540 -0.610 -18.520 1.00 84.50 261 SER A CA 1
ATOM 1941 C C . SER A 1 261 ? 25.403 0.541 -19.045 1.00 84.50 261 SER A C 1
ATOM 1943 O O . SER A 1 261 ? 25.222 0.991 -20.181 1.00 84.50 261 SER A O 1
ATOM 1945 N N . GLU A 1 262 ? 26.393 0.983 -18.266 1.00 82.06 262 GLU A N 1
ATOM 1946 C CA . GLU A 1 262 ? 27.346 1.983 -18.745 1.00 82.06 262 GLU A CA 1
ATOM 1947 C C . GLU A 1 262 ? 28.183 1.419 -19.905 1.00 82.06 262 GLU A C 1
ATOM 1949 O O . GLU A 1 262 ? 28.708 0.299 -19.831 1.00 82.06 262 GLU A O 1
ATOM 1954 N N . PRO A 1 263 ? 28.351 2.168 -21.007 1.00 80.56 263 PRO A N 1
ATOM 1955 C CA . PRO A 1 263 ? 29.264 1.754 -22.051 1.00 80.56 263 PRO A CA 1
ATOM 1956 C C . PRO A 1 263 ? 30.688 1.787 -21.497 1.00 80.56 263 PRO A C 1
ATOM 1958 O O . PRO A 1 263 ? 31.086 2.720 -20.801 1.00 80.56 263 PRO A O 1
ATOM 1961 N N . ARG A 1 264 ? 31.521 0.822 -21.894 1.00 77.69 264 ARG A N 1
ATOM 1962 C CA . ARG A 1 264 ? 32.965 0.866 -21.622 1.00 77.69 264 ARG A CA 1
ATOM 1963 C C . ARG A 1 264 ? 33.664 1.943 -22.473 1.00 77.69 264 ARG A C 1
ATOM 1965 O O . ARG A 1 264 ? 34.567 1.629 -23.226 1.00 77.69 264 ARG A O 1
ATOM 1972 N N . GLY A 1 265 ? 33.237 3.203 -22.454 1.00 71.12 265 GLY A N 1
ATOM 1973 C CA . GLY A 1 265 ? 33.857 4.294 -23.216 1.00 71.12 265 GLY A CA 1
ATOM 1974 C C . GLY A 1 265 ? 32.939 5.495 -23.454 1.00 71.12 265 GLY A C 1
ATOM 1975 O O . GLY A 1 265 ? 31.719 5.385 -23.384 1.00 71.12 265 GLY A O 1
ATOM 1976 N N . ASN A 1 266 ? 33.532 6.641 -23.805 1.00 66.94 266 ASN A N 1
ATOM 1977 C CA . ASN A 1 266 ? 32.837 7.921 -24.028 1.00 66.94 266 ASN A CA 1
ATOM 1978 C C . ASN A 1 266 ? 32.119 7.979 -25.393 1.00 66.94 266 ASN A C 1
ATOM 1980 O O . ASN A 1 266 ? 32.411 8.825 -26.242 1.00 66.94 266 ASN A O 1
ATOM 1984 N N . GLY A 1 267 ? 31.217 7.035 -25.656 1.00 76.94 267 GLY A N 1
ATOM 1985 C CA . GLY A 1 267 ? 30.521 6.941 -26.935 1.00 76.94 267 GLY A CA 1
ATOM 1986 C C . GLY A 1 267 ? 29.503 8.066 -27.127 1.00 76.94 267 GLY A C 1
ATOM 1987 O O . GLY A 1 267 ? 28.454 8.060 -26.492 1.00 76.94 267 GLY A O 1
ATOM 1988 N N . ALA A 1 268 ? 29.741 8.973 -28.080 1.00 84.44 268 ALA A N 1
ATOM 1989 C CA . ALA A 1 268 ? 28.792 10.038 -28.439 1.00 84.44 268 ALA A CA 1
ATOM 1990 C C . ALA A 1 268 ? 27.392 9.511 -28.828 1.00 84.44 268 ALA A C 1
ATOM 1992 O O . ALA A 1 268 ? 26.393 10.204 -28.659 1.00 84.44 268 ALA A O 1
ATOM 1993 N N . ALA A 1 269 ? 27.306 8.277 -29.339 1.00 83.88 269 ALA A N 1
ATOM 1994 C CA . ALA A 1 269 ? 26.033 7.628 -29.646 1.00 83.88 269 ALA A CA 1
ATOM 1995 C C . ALA A 1 269 ? 25.239 7.258 -28.383 1.00 83.88 269 ALA A C 1
ATOM 1997 O O . ALA A 1 269 ? 24.028 7.446 -28.368 1.00 83.88 269 ALA A O 1
ATOM 1998 N N . TYR A 1 270 ? 25.907 6.776 -27.329 1.00 86.50 270 TYR A N 1
ATOM 1999 C CA . TYR A 1 270 ? 25.253 6.441 -26.063 1.00 86.50 270 TYR A CA 1
ATOM 2000 C C . TYR A 1 270 ? 24.597 7.674 -25.446 1.00 86.50 270 TYR A C 1
ATOM 2002 O O . TYR A 1 270 ? 23.419 7.622 -25.124 1.00 86.50 270 TYR A O 1
ATOM 2010 N N . ALA A 1 271 ? 25.315 8.802 -25.398 1.00 88.56 271 ALA A N 1
ATOM 2011 C CA . ALA A 1 271 ? 24.780 10.062 -24.880 1.00 88.56 271 ALA A CA 1
ATOM 2012 C C . ALA A 1 271 ? 23.482 10.490 -25.591 1.00 88.56 271 ALA A C 1
ATOM 2014 O O . ALA A 1 271 ? 22.522 10.862 -24.928 1.00 88.56 271 ALA A O 1
ATOM 2015 N N . LYS A 1 272 ? 23.421 10.358 -26.924 1.00 89.00 272 LYS A N 1
ATOM 2016 C CA . LYS A 1 272 ? 22.210 10.677 -27.700 1.00 89.00 272 LYS A CA 1
ATOM 2017 C C . LYS A 1 272 ? 21.038 9.748 -27.390 1.00 89.00 272 LYS A C 1
ATOM 2019 O O . LYS A 1 272 ? 19.919 10.216 -27.234 1.00 89.00 272 LYS A O 1
ATOM 2024 N N . PHE A 1 273 ? 21.270 8.436 -27.326 1.00 88.38 273 PHE A N 1
ATOM 2025 C CA . PHE A 1 273 ? 20.194 7.491 -27.002 1.00 88.38 273 PHE A CA 1
ATOM 2026 C C . PHE A 1 273 ? 19.722 7.649 -25.555 1.00 88.38 273 PHE A C 1
ATOM 2028 O O . PHE A 1 273 ? 18.530 7.564 -25.292 1.00 88.38 273 PHE A O 1
ATOM 2035 N N . LEU A 1 274 ? 20.638 7.936 -24.634 1.00 89.06 274 LEU A N 1
ATOM 2036 C CA . LEU A 1 274 ? 20.323 8.213 -23.238 1.00 89.06 274 LEU A CA 1
ATOM 2037 C C . LEU A 1 274 ? 19.471 9.482 -23.090 1.00 89.06 274 LEU A C 1
ATOM 2039 O O . LEU A 1 274 ? 18.542 9.501 -22.293 1.00 89.06 274 LEU A O 1
ATOM 2043 N N . GLU A 1 275 ? 19.759 10.529 -23.864 1.00 91.19 275 GLU A N 1
ATOM 2044 C CA . GLU A 1 275 ? 18.941 11.745 -23.914 1.00 91.19 275 GLU A CA 1
ATOM 2045 C C . GLU A 1 275 ? 17.523 11.454 -24.423 1.00 91.19 275 GLU A C 1
ATOM 2047 O O . GLU A 1 275 ? 16.557 11.875 -23.796 1.00 91.19 275 GLU A O 1
ATOM 2052 N N . ILE A 1 276 ? 17.383 10.666 -25.497 1.00 88.88 276 ILE A N 1
ATOM 2053 C CA . ILE A 1 276 ? 16.068 10.235 -26.002 1.00 88.88 276 ILE A CA 1
ATOM 2054 C C . ILE A 1 276 ? 15.305 9.457 -24.925 1.00 88.88 276 ILE A C 1
ATOM 2056 O O . ILE A 1 276 ? 14.147 9.764 -24.663 1.00 88.88 276 ILE A O 1
ATOM 2060 N N . TYR A 1 277 ? 15.959 8.491 -24.278 1.00 87.00 277 TYR A N 1
ATOM 2061 C CA . TYR A 1 277 ? 15.354 7.692 -23.214 1.00 87.00 277 TYR A CA 1
ATOM 2062 C C . TYR A 1 277 ? 14.893 8.557 -22.030 1.00 87.00 277 TYR A C 1
ATOM 2064 O O . TYR A 1 277 ? 13.768 8.419 -21.564 1.00 87.00 277 TYR A O 1
ATOM 2072 N N . ARG A 1 278 ? 15.721 9.512 -21.583 1.00 88.94 278 ARG A N 1
ATOM 2073 C CA . ARG A 1 278 ? 15.345 10.462 -20.523 1.00 88.94 278 ARG A CA 1
ATOM 2074 C C . ARG A 1 278 ? 14.144 11.315 -20.917 1.00 88.94 278 ARG A C 1
ATOM 2076 O O . ARG A 1 278 ? 13.246 11.489 -20.104 1.00 88.94 278 ARG A O 1
ATOM 2083 N N . ASN A 1 279 ? 14.107 11.796 -22.160 1.00 89.44 279 ASN A N 1
ATOM 2084 C CA . ASN A 1 279 ? 12.980 12.581 -22.653 1.00 89.44 279 ASN A CA 1
ATOM 2085 C C . ASN A 1 279 ? 11.679 11.762 -22.657 1.00 89.44 279 ASN A C 1
ATOM 2087 O O . ASN A 1 279 ? 10.632 12.307 -22.321 1.00 89.44 279 ASN A O 1
ATOM 2091 N N . MET A 1 280 ? 11.733 10.463 -22.978 1.00 84.88 280 MET A N 1
ATOM 2092 C CA . MET A 1 280 ? 10.560 9.580 -22.908 1.00 84.88 280 MET A CA 1
ATOM 2093 C C . MET A 1 280 ? 10.017 9.464 -21.478 1.00 84.88 280 MET A C 1
ATOM 2095 O O . MET A 1 280 ? 8.823 9.668 -21.281 1.00 84.88 280 MET A O 1
ATOM 2099 N N . ASN A 1 281 ? 10.889 9.268 -20.481 1.00 83.25 281 ASN A N 1
ATOM 2100 C CA . ASN A 1 281 ? 10.471 9.238 -19.074 1.00 83.25 281 ASN A CA 1
ATOM 2101 C C . ASN A 1 281 ? 9.838 10.568 -18.629 1.00 83.25 281 ASN A C 1
ATOM 2103 O O . ASN A 1 281 ? 8.773 10.565 -18.023 1.00 83.25 281 ASN A O 1
ATOM 2107 N N . THR A 1 282 ? 10.434 11.712 -18.989 1.00 83.62 282 THR A N 1
ATOM 2108 C CA . THR A 1 282 ? 9.882 13.026 -18.602 1.00 83.62 282 THR A CA 1
ATOM 2109 C C . THR A 1 282 ? 8.550 13.348 -19.281 1.00 83.62 282 THR A C 1
ATOM 2111 O O . THR A 1 282 ? 7.707 14.036 -18.710 1.00 83.62 282 THR A O 1
ATOM 2114 N N . VAL A 1 283 ? 8.342 12.873 -20.515 1.00 74.44 283 VAL A N 1
ATOM 2115 C CA . VAL A 1 283 ? 7.072 13.066 -21.226 1.00 74.44 283 VAL A CA 1
ATOM 2116 C C . VAL A 1 283 ? 5.986 12.197 -20.597 1.00 74.44 283 VAL A C 1
ATOM 2118 O O . VAL A 1 283 ? 4.877 12.689 -20.410 1.00 74.44 283 VAL A O 1
ATOM 2121 N N . ALA A 1 284 ? 6.299 10.959 -20.205 1.00 64.00 284 ALA A N 1
ATOM 2122 C CA . ALA A 1 284 ? 5.363 10.103 -19.478 1.00 64.00 284 ALA A CA 1
ATOM 2123 C C . ALA A 1 284 ? 4.902 10.759 -18.160 1.00 64.00 284 ALA A C 1
ATOM 2125 O O . ALA A 1 284 ? 3.701 10.872 -17.924 1.00 64.00 284 ALA A O 1
ATOM 2126 N N . GLU A 1 285 ? 5.834 11.308 -17.374 1.00 60.91 285 GLU A N 1
ATOM 2127 C CA . GLU A 1 285 ? 5.531 12.039 -16.131 1.00 60.91 285 GLU A CA 1
ATOM 2128 C C . GLU A 1 285 ? 4.669 13.291 -16.379 1.00 60.91 285 GLU A C 1
ATOM 2130 O O . GLU A 1 285 ? 3.689 13.534 -15.676 1.00 60.91 285 GLU A O 1
ATOM 2135 N N . SER A 1 286 ? 4.975 14.067 -17.425 1.00 60.03 286 SER A N 1
ATOM 2136 C CA . SER A 1 286 ? 4.197 15.264 -17.772 1.00 60.03 286 SER A CA 1
ATOM 2137 C C . SER A 1 286 ? 2.796 14.947 -18.302 1.00 60.03 286 SER A C 1
ATOM 2139 O O . SER A 1 286 ? 1.919 15.805 -18.211 1.00 60.03 286 SER A O 1
ATOM 2141 N N . THR A 1 287 ? 2.585 13.765 -18.885 1.00 58.97 287 THR A N 1
ATOM 2142 C CA . THR A 1 287 ? 1.272 13.356 -19.409 1.00 58.97 287 THR A CA 1
ATOM 2143 C C . THR A 1 287 ? 0.386 12.824 -18.282 1.00 58.97 287 THR A C 1
ATOM 2145 O O . THR A 1 287 ? -0.803 13.130 -18.256 1.00 58.97 287 THR A O 1
ATOM 2148 N N . ALA A 1 288 ? 0.969 12.118 -17.304 1.00 54.56 288 ALA A N 1
ATOM 2149 C CA . ALA A 1 288 ? 0.276 11.711 -16.082 1.00 54.56 288 ALA A CA 1
ATOM 2150 C C . ALA A 1 288 ? -0.193 12.930 -15.264 1.00 54.56 288 ALA A C 1
ATOM 2152 O O . ALA A 1 288 ? -1.368 13.026 -14.923 1.00 54.56 288 ALA A O 1
ATOM 2153 N N . ALA A 1 289 ? 0.676 13.930 -15.073 1.00 53.00 289 ALA A N 1
ATOM 2154 C CA . ALA A 1 289 ? 0.345 15.150 -14.329 1.00 53.00 289 ALA A CA 1
ATOM 2155 C C . ALA A 1 289 ? -0.728 16.041 -14.997 1.00 53.00 289 ALA A C 1
ATOM 2157 O O . ALA A 1 289 ? -1.327 16.884 -14.336 1.00 53.00 289 ALA A O 1
ATOM 2158 N N . GLN A 1 290 ? -0.975 15.894 -16.305 1.00 51.25 290 GLN A N 1
ATOM 2159 C CA . GLN A 1 290 ? -2.030 16.635 -17.015 1.00 51.25 290 GLN A CA 1
ATOM 2160 C C . GLN A 1 290 ? -3.388 15.922 -17.011 1.00 51.25 290 GLN A C 1
ATOM 2162 O O . GLN A 1 290 ? -4.399 16.565 -17.292 1.00 51.25 290 GLN A O 1
ATOM 2167 N N . SER A 1 291 ? -3.429 14.624 -16.692 1.00 50.66 291 SER A N 1
ATOM 2168 C CA . SER A 1 291 ? -4.681 13.870 -16.572 1.00 50.66 291 SER A CA 1
ATOM 2169 C C . SER A 1 291 ? -5.333 14.000 -15.188 1.00 50.66 291 SER A C 1
ATOM 2171 O O . SER A 1 291 ? -6.491 13.622 -15.041 1.00 50.66 291 SER A O 1
ATOM 2173 N N . GLU A 1 292 ? -4.631 14.576 -14.207 1.00 47.25 292 GLU A N 1
ATOM 2174 C CA . GLU A 1 292 ? -5.144 14.928 -12.871 1.00 47.25 292 GLU A CA 1
ATOM 2175 C C . GLU A 1 292 ? -5.583 16.405 -12.780 1.00 47.25 292 GLU A C 1
ATOM 2177 O O . GLU A 1 292 ? -5.400 17.077 -11.765 1.00 47.25 292 GLU A O 1
ATOM 2182 N N . ALA A 1 293 ? -6.151 16.961 -13.854 1.00 46.75 293 ALA A N 1
ATOM 2183 C CA . ALA A 1 293 ? -6.846 18.240 -13.740 1.00 46.75 293 ALA A CA 1
ATOM 2184 C C . ALA A 1 293 ? -8.151 18.024 -12.944 1.00 46.75 293 ALA A C 1
ATOM 2186 O O . ALA A 1 293 ? -8.932 17.139 -13.307 1.00 46.75 293 ALA A O 1
ATOM 2187 N N . PRO A 1 294 ? -8.410 18.800 -11.875 1.00 47.31 294 PRO A N 1
ATOM 2188 C CA . PRO A 1 294 ? -9.546 18.570 -10.995 1.00 47.31 294 PRO A CA 1
ATOM 2189 C C . PRO A 1 294 ? -10.859 18.734 -11.766 1.00 47.31 294 PRO A C 1
ATOM 2191 O O . PRO A 1 294 ? -11.143 19.785 -12.339 1.00 47.31 294 PRO A O 1
ATOM 2194 N N . LEU A 1 295 ? -11.684 17.689 -11.729 1.00 51.53 295 LEU A N 1
ATOM 2195 C CA . LEU A 1 295 ? -13.066 17.643 -12.223 1.00 51.53 295 LEU A CA 1
ATOM 2196 C C . LEU A 1 295 ? -14.026 18.597 -11.470 1.00 51.53 295 LEU A C 1
ATOM 2198 O O . LEU A 1 295 ? -15.237 18.515 -11.656 1.00 51.53 295 LEU A O 1
ATOM 2202 N N . ASP A 1 296 ? -13.506 19.518 -10.655 1.00 53.19 296 ASP A N 1
ATOM 2203 C CA . ASP A 1 296 ? -14.282 20.447 -9.826 1.00 53.19 296 ASP A CA 1
ATOM 2204 C C . ASP A 1 296 ? -14.759 21.710 -10.564 1.00 53.19 296 ASP A C 1
ATOM 2206 O O . ASP A 1 296 ? -15.604 22.438 -10.047 1.00 53.19 296 ASP A O 1
ATOM 2210 N N . GLU A 1 297 ? -14.295 21.985 -11.788 1.00 51.59 297 GLU A N 1
ATOM 2211 C CA . GLU A 1 297 ? -14.672 23.226 -12.492 1.00 51.59 297 GLU A CA 1
ATOM 2212 C C . GLU A 1 297 ? -15.931 23.101 -13.380 1.00 51.59 297 GLU A C 1
ATOM 2214 O O . GLU A 1 297 ? -16.326 24.065 -14.032 1.00 51.59 297 GLU A O 1
ATOM 2219 N N . LEU A 1 298 ? -16.612 21.944 -13.396 1.00 50.44 298 LEU A N 1
ATOM 2220 C CA . LEU A 1 298 ? -17.797 21.710 -14.246 1.00 50.44 298 LEU A CA 1
ATOM 2221 C C . LEU A 1 298 ? -19.161 21.730 -13.529 1.00 50.44 298 LEU A C 1
ATOM 2223 O O . LEU A 1 298 ? -20.178 21.575 -14.201 1.00 50.44 298 LEU A O 1
ATOM 2227 N N . ASN A 1 299 ? -19.218 21.986 -12.216 1.00 50.69 299 ASN A N 1
ATOM 2228 C CA . ASN A 1 299 ? -20.486 22.060 -11.462 1.00 50.69 299 ASN A CA 1
ATOM 2229 C C . ASN A 1 299 ? -20.842 23.458 -10.916 1.00 50.69 299 ASN A C 1
ATOM 2231 O O . ASN A 1 299 ? -21.784 23.586 -10.138 1.00 50.69 299 ASN A O 1
ATOM 2235 N N . ALA A 1 300 ? -20.148 24.520 -11.334 1.00 49.75 300 ALA A N 1
ATOM 2236 C CA . ALA A 1 300 ? -20.422 25.883 -10.859 1.00 49.75 300 ALA A CA 1
ATOM 2237 C C . ALA A 1 300 ? -21.405 26.695 -11.732 1.00 49.75 300 ALA A C 1
ATOM 2239 O O . ALA A 1 300 ? -21.542 27.901 -11.526 1.00 49.75 300 ALA A O 1
ATOM 2240 N N . GLU A 1 301 ? -22.102 26.080 -12.694 1.00 47.38 301 GLU A N 1
ATOM 2241 C CA . GLU A 1 301 ? -23.043 26.809 -13.557 1.00 47.38 301 GLU A CA 1
ATOM 2242 C C . GLU A 1 301 ? -24.314 26.001 -13.880 1.00 47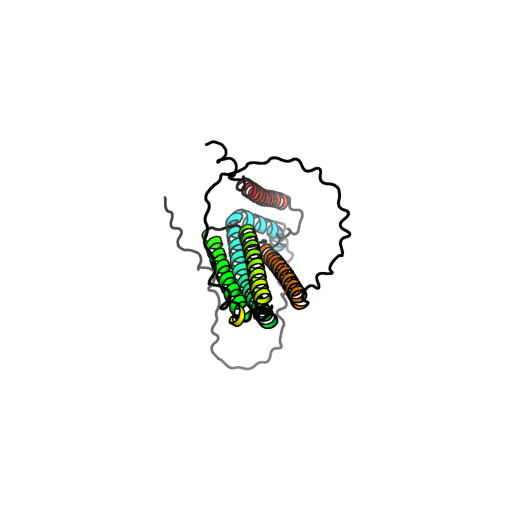.38 301 GLU A C 1
ATOM 2244 O O . GLU A 1 301 ? -24.560 25.653 -15.032 1.00 47.38 301 GLU A O 1
ATOM 2249 N N . VAL A 1 302 ? -25.137 25.720 -12.856 1.00 46.12 302 VAL A N 1
ATOM 2250 C CA . VAL A 1 302 ? -26.605 25.551 -12.982 1.00 46.12 302 VAL A CA 1
ATOM 2251 C C . VAL A 1 302 ? -27.307 26.118 -11.753 1.00 46.12 302 VAL A C 1
ATOM 2253 O O . VAL A 1 302 ? -26.949 25.707 -10.629 1.00 46.12 302 VAL A O 1
#

pLDDT: mean 73.76, std 21.03, range [33.28, 98.0]

Sequence (302 aa):
MNVQGAGNQQAWMKVNHVELKDSATEKPVKAAETEITPPPASGDEQGSKGVIRLLQAGHFQGVADVRLRINFHDELQQVAAQNAANDFEGASTGLFDELTAKLGALGEEHGLSGQAEELAGDFSDDIKQLLEEAKAEQTPLSTTLSDINSRFSELLESLQGAFAGLAAAAVPQEQDATDPELAELLDDEGALASEEQEPALVAADLEEAPTEETGEEIAETEDPGLTAFKTDMQELEAWFTQSLTSLHGDVTAAAELPPLSEPRGNGAAYAKFLEIYRNMNTVAESTAAQSEAPLDELNAEV